Protein AF-A0A7J6SE71-F1 (afdb_monomer_lite)

Structure (mmCIF, N/CA/C/O backbone):
data_AF-A0A7J6SE71-F1
#
_entry.id   AF-A0A7J6SE71-F1
#
loop_
_atom_site.group_PDB
_atom_site.id
_atom_site.type_symbol
_atom_site.label_atom_id
_atom_site.label_alt_id
_atom_site.label_comp_id
_atom_site.label_asym_id
_atom_site.label_entity_id
_atom_site.label_seq_id
_atom_site.pdbx_PDB_ins_code
_atom_site.Cartn_x
_atom_site.Cartn_y
_atom_site.Cartn_z
_atom_site.occupancy
_atom_site.B_iso_or_equiv
_atom_site.auth_seq_id
_atom_site.auth_comp_id
_atom_site.auth_asym_id
_atom_site.auth_atom_id
_atom_site.pdbx_PDB_model_num
ATOM 1 N N . PHE A 1 1 ? -36.337 -26.385 -17.691 1.00 44.56 1 PHE A N 1
ATOM 2 C CA . PHE A 1 1 ? -35.069 -26.755 -18.348 1.00 44.56 1 PHE A CA 1
ATOM 3 C C . PHE A 1 1 ? -33.938 -26.171 -17.507 1.00 44.56 1 PHE A C 1
ATOM 5 O O . PHE A 1 1 ? -33.506 -25.051 -17.738 1.00 44.56 1 PHE A O 1
ATOM 12 N N . VAL A 1 2 ? -33.575 -26.863 -16.423 1.00 46.88 2 VAL A N 1
ATOM 13 C CA . VAL A 1 2 ? -32.451 -26.480 -15.558 1.00 46.88 2 VAL A CA 1
ATOM 14 C C . VAL A 1 2 ? -31.226 -27.142 -16.170 1.00 46.88 2 VAL A C 1
ATOM 16 O O . VAL A 1 2 ? -31.123 -28.365 -16.161 1.00 46.88 2 VAL A O 1
ATOM 19 N N . PHE A 1 3 ? -30.359 -26.342 -16.784 1.00 53.31 3 PHE A N 1
ATOM 20 C CA . PHE A 1 3 ? -29.069 -26.791 -17.292 1.00 53.31 3 PHE A CA 1
ATOM 21 C C . PHE A 1 3 ? -28.176 -27.045 -16.069 1.00 53.31 3 PHE A C 1
ATOM 23 O O . PHE A 1 3 ? -27.521 -26.132 -15.571 1.00 53.31 3 PHE A O 1
ATOM 30 N N . MET A 1 4 ? -28.245 -28.258 -15.506 1.00 47.66 4 MET A N 1
ATOM 31 C CA . MET A 1 4 ? -27.270 -28.723 -14.520 1.00 47.66 4 MET A CA 1
ATOM 32 C C . MET A 1 4 ? -25.914 -28.774 -15.222 1.00 47.66 4 MET A C 1
ATOM 34 O O . MET A 1 4 ? -25.619 -29.707 -15.963 1.00 47.66 4 MET A O 1
ATOM 38 N N . MET A 1 5 ? -25.114 -27.729 -15.019 1.00 47.91 5 MET A N 1
ATOM 39 C CA . MET A 1 5 ? -23.678 -27.760 -15.257 1.00 47.91 5 MET A CA 1
ATOM 40 C C . MET A 1 5 ? -23.104 -28.817 -14.314 1.00 47.91 5 MET A C 1
ATOM 42 O O . MET A 1 5 ? -22.897 -28.544 -13.135 1.00 47.91 5 MET A O 1
ATOM 46 N N . SER A 1 6 ? -22.921 -30.041 -14.812 1.00 48.09 6 SER A N 1
ATOM 47 C CA . SER A 1 6 ? -22.058 -31.024 -14.164 1.00 48.09 6 SER A CA 1
ATOM 48 C C . SER A 1 6 ? -20.679 -30.394 -14.020 1.00 48.09 6 SER A C 1
ATOM 50 O O . SER A 1 6 ? -19.955 -30.240 -15.003 1.00 48.09 6 SER A O 1
ATOM 52 N N . GLU A 1 7 ? -20.338 -29.990 -12.801 1.00 53.72 7 GLU A N 1
ATOM 53 C CA . GLU A 1 7 ? -18.979 -29.607 -12.449 1.00 53.72 7 GLU A CA 1
ATOM 54 C C . GLU A 1 7 ? -18.068 -30.822 -12.696 1.00 53.72 7 GLU A C 1
ATOM 56 O O . GLU A 1 7 ? -18.333 -31.905 -12.162 1.00 53.72 7 GLU A O 1
ATOM 61 N N . PRO A 1 8 ? -17.022 -30.704 -13.535 1.00 58.84 8 PRO A N 1
ATOM 62 C CA . PRO A 1 8 ? -16.113 -31.809 -13.781 1.00 58.84 8 PRO A CA 1
ATOM 63 C C . PRO A 1 8 ? -15.257 -32.029 -12.529 1.00 58.84 8 PRO A C 1
ATOM 65 O O . PRO A 1 8 ? -14.258 -31.342 -12.304 1.00 58.84 8 PRO A O 1
ATOM 68 N N . ALA A 1 9 ? -15.631 -33.033 -11.735 1.00 56.34 9 ALA A N 1
ATOM 69 C CA . ALA A 1 9 ? -14.900 -33.489 -10.550 1.00 56.34 9 ALA A CA 1
ATOM 70 C C . ALA A 1 9 ? -13.442 -33.931 -10.839 1.00 56.34 9 ALA A C 1
ATOM 72 O O . ALA A 1 9 ? -12.677 -34.153 -9.911 1.00 56.34 9 ALA A O 1
ATOM 73 N N . ASN A 1 10 ? -13.022 -33.989 -12.109 1.00 59.66 10 ASN A N 1
ATOM 74 C CA . ASN A 1 10 ? -11.664 -34.359 -12.533 1.00 59.66 10 ASN A CA 1
ATOM 75 C C . ASN A 1 10 ? -10.656 -33.193 -12.608 1.00 59.66 10 ASN A C 1
ATOM 77 O O . ASN A 1 10 ? -9.511 -33.400 -13.010 1.00 59.66 10 ASN A O 1
ATOM 81 N N . SER A 1 11 ? -11.038 -31.956 -12.264 1.00 65.56 11 SER A N 1
ATOM 82 C CA . SER A 1 11 ? -10.131 -30.802 -12.423 1.00 65.56 11 SER A CA 1
ATOM 83 C C . SER A 1 11 ? -9.048 -30.676 -11.339 1.00 65.56 11 SER A C 1
ATOM 85 O O . SER A 1 11 ? -8.001 -30.071 -11.593 1.00 65.56 11 SER A O 1
ATOM 87 N N . GLU A 1 12 ? -9.245 -31.262 -10.153 1.00 81.00 12 GLU A N 1
ATOM 88 C CA . GLU A 1 12 ? -8.283 -31.140 -9.048 1.00 81.00 12 GLU A CA 1
ATOM 89 C C . GLU A 1 12 ? -7.085 -32.088 -9.202 1.00 81.00 12 GLU A C 1
ATOM 91 O O . GLU A 1 12 ? -5.941 -31.646 -9.070 1.00 81.00 12 GLU A O 1
ATOM 96 N N . GLU A 1 13 ? -7.309 -33.342 -9.610 1.00 83.62 13 GLU A N 1
ATOM 97 C CA . GLU A 1 13 ? -6.236 -34.335 -9.798 1.00 83.62 13 GLU A CA 1
ATOM 98 C C . GLU A 1 13 ? -5.221 -33.901 -10.871 1.00 83.62 13 GLU A C 1
ATOM 100 O O . GLU A 1 13 ? -4.002 -34.024 -10.704 1.00 83.62 13 GLU A O 1
ATOM 105 N N . GLY A 1 14 ? -5.705 -33.302 -11.966 1.00 87.25 14 GLY A N 1
ATOM 106 C CA . GLY A 1 14 ? -4.840 -32.764 -13.018 1.00 87.25 14 GLY A CA 1
ATOM 107 C C . GLY A 1 14 ? -3.950 -31.623 -12.520 1.00 87.25 14 GLY A C 1
ATOM 108 O O . GLY A 1 14 ? -2.803 -31.481 -12.952 1.00 87.25 14 GLY A O 1
ATOM 109 N N . ARG A 1 15 ? -4.436 -30.818 -11.571 1.00 93.56 15 ARG A N 1
ATOM 110 C CA . ARG A 1 15 ? -3.702 -29.664 -11.048 1.00 93.56 15 ARG A CA 1
ATOM 111 C C . ARG A 1 15 ? -2.536 -30.078 -10.155 1.00 93.56 15 ARG A C 1
ATOM 113 O O . ARG A 1 15 ? -1.470 -29.456 -10.228 1.00 93.56 15 ARG A O 1
ATOM 120 N N . GLU A 1 16 ? -2.698 -31.117 -9.343 1.00 94.62 16 GLU A N 1
ATOM 121 C CA . GLU A 1 16 ? -1.638 -31.614 -8.457 1.00 94.62 16 GLU A CA 1
ATOM 122 C C . GLU A 1 16 ? -0.426 -32.118 -9.250 1.00 94.62 16 GLU A C 1
ATOM 124 O O . GLU A 1 16 ? 0.713 -31.737 -8.951 1.00 94.62 16 GLU A O 1
ATOM 129 N N . LYS A 1 17 ? -0.676 -32.850 -10.347 1.00 95.69 17 LYS A N 1
ATOM 130 C CA . LYS A 1 17 ? 0.356 -33.350 -11.274 1.00 95.69 17 LYS A CA 1
ATOM 131 C C . LYS A 1 17 ? 1.288 -32.240 -11.767 1.00 95.69 17 LYS A C 1
ATOM 133 O O . LYS A 1 17 ? 2.505 -32.411 -11.808 1.00 95.69 17 LYS A O 1
ATOM 138 N N . TYR A 1 18 ? 0.729 -31.083 -12.116 1.00 97.12 18 TYR A N 1
ATOM 139 C CA . TYR A 1 18 ? 1.498 -29.944 -12.622 1.00 97.12 18 TYR A CA 1
ATOM 140 C C . TYR A 1 18 ? 2.064 -29.046 -11.512 1.00 97.12 18 TYR A C 1
ATOM 142 O O . TYR A 1 18 ? 3.061 -28.350 -11.718 1.00 97.12 18 TYR A O 1
ATOM 150 N N . THR A 1 19 ? 1.483 -29.073 -10.313 1.00 97.56 19 THR A N 1
ATOM 151 C CA . THR A 1 19 ? 1.953 -28.264 -9.178 1.00 97.56 19 THR A CA 1
ATOM 152 C C . THR A 1 19 ? 3.313 -28.741 -8.661 1.00 97.56 19 THR A C 1
ATOM 154 O O . THR A 1 19 ? 4.149 -27.907 -8.289 1.00 97.56 19 THR A O 1
ATOM 157 N N . ALA A 1 20 ? 3.587 -30.048 -8.730 1.00 97.25 20 ALA A N 1
ATOM 158 C CA . ALA A 1 20 ? 4.870 -30.644 -8.350 1.00 97.25 20 ALA A CA 1
ATOM 159 C C . ALA A 1 20 ? 6.042 -30.268 -9.286 1.00 97.25 20 ALA A C 1
ATOM 161 O O . ALA A 1 20 ? 7.199 -30.284 -8.861 1.00 97.25 20 ALA A O 1
ATOM 162 N N . LEU A 1 21 ? 5.765 -29.880 -10.537 1.00 97.44 21 LEU A N 1
ATOM 163 C CA . LEU A 1 21 ? 6.793 -29.588 -11.542 1.00 97.44 21 LEU A CA 1
ATOM 164 C C . LEU A 1 21 ? 7.444 -28.208 -11.358 1.00 97.44 21 LEU A C 1
ATOM 166 O O . LEU A 1 21 ? 6.855 -27.242 -10.848 1.00 97.44 21 LEU A O 1
ATOM 170 N N . LYS A 1 22 ? 8.693 -28.087 -11.816 1.00 98.25 22 LYS A N 1
ATOM 171 C CA . LYS A 1 22 ? 9.417 -26.806 -11.842 1.00 98.25 22 LYS A CA 1
ATOM 172 C C . LYS A 1 22 ? 8.936 -25.942 -13.007 1.00 98.25 22 LYS A C 1
ATOM 174 O O . LYS A 1 22 ? 8.495 -26.430 -14.041 1.00 98.25 22 LYS A O 1
ATOM 179 N N . LEU A 1 23 ? 9.099 -24.621 -12.885 1.00 97.75 23 LEU A N 1
ATOM 180 C CA . LEU A 1 23 ? 8.642 -23.666 -13.907 1.00 97.75 23 LEU A CA 1
ATOM 181 C C . LEU A 1 23 ? 9.208 -23.967 -15.309 1.00 97.75 23 LEU A C 1
ATOM 183 O O . LEU A 1 23 ? 8.486 -23.841 -16.291 1.00 97.75 23 LEU A O 1
ATOM 187 N N . LYS A 1 24 ? 10.475 -24.396 -15.405 1.00 97.94 24 LYS A N 1
ATOM 188 C CA . LYS A 1 24 ? 11.109 -24.766 -16.685 1.00 97.94 24 LYS A CA 1
ATOM 189 C C . LYS A 1 24 ? 10.447 -25.988 -17.338 1.00 97.94 24 LYS A C 1
ATOM 191 O O . LYS A 1 24 ? 10.290 -26.004 -18.552 1.00 97.94 24 LYS A O 1
ATOM 196 N N . GLU A 1 25 ? 10.038 -26.976 -16.543 1.00 98.38 25 GLU A N 1
ATOM 197 C CA . GLU A 1 25 ? 9.349 -28.183 -17.022 1.00 98.38 25 GLU A CA 1
ATOM 198 C C . GLU A 1 25 ? 7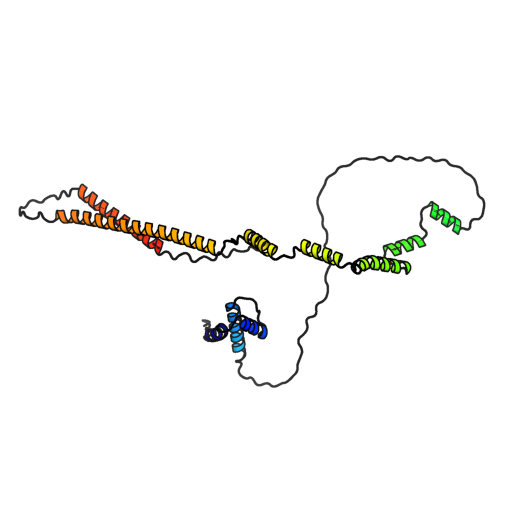.949 -27.830 -17.531 1.00 98.38 25 GLU A C 1
ATOM 200 O O . GLU A 1 25 ? 7.590 -28.203 -18.642 1.00 98.38 25 GLU A O 1
ATOM 205 N N . LEU A 1 26 ? 7.208 -27.001 -16.786 1.00 98.31 26 LEU A N 1
ATOM 206 C CA . LEU A 1 26 ? 5.897 -26.494 -17.210 1.00 98.31 26 LEU A CA 1
ATOM 207 C C . LEU A 1 26 ? 5.978 -25.703 -18.522 1.00 98.31 26 LEU A C 1
ATOM 209 O O . LEU A 1 26 ? 5.149 -25.875 -19.409 1.00 98.31 26 LEU A O 1
ATOM 213 N N . GLN A 1 27 ? 6.997 -24.855 -18.675 1.00 98.31 27 GLN A N 1
ATOM 214 C CA . GLN A 1 27 ? 7.222 -24.114 -19.917 1.00 98.31 27 GLN A CA 1
ATOM 215 C C . GLN A 1 27 ? 7.529 -25.032 -21.104 1.00 98.31 27 GLN A C 1
ATOM 217 O O . GLN A 1 27 ? 7.082 -24.743 -22.214 1.00 98.31 27 GLN A O 1
ATOM 222 N N . ASN A 1 28 ? 8.279 -26.114 -20.888 1.00 98.44 28 ASN A N 1
ATOM 223 C CA . ASN A 1 28 ? 8.576 -27.096 -21.929 1.00 98.44 28 ASN A CA 1
ATOM 224 C C . ASN A 1 28 ? 7.318 -27.871 -22.338 1.00 98.44 28 ASN A C 1
ATOM 226 O O . ASN A 1 28 ? 7.053 -27.967 -23.531 1.00 98.44 28 ASN A O 1
ATOM 230 N N . LEU A 1 29 ? 6.502 -28.306 -21.373 1.00 97.81 29 LEU A N 1
ATOM 231 C CA . LEU A 1 29 ? 5.220 -28.965 -21.642 1.00 97.81 29 LEU A CA 1
ATOM 232 C C . LEU A 1 29 ? 4.253 -28.054 -22.406 1.00 97.81 29 LEU A C 1
ATOM 234 O O . LEU A 1 29 ? 3.589 -28.502 -23.337 1.00 97.81 29 LEU A O 1
ATOM 238 N N . CYS A 1 30 ? 4.208 -26.758 -22.077 1.00 98.00 30 CYS A N 1
ATOM 239 C CA . CYS A 1 30 ? 3.433 -25.800 -22.864 1.00 98.00 30 CYS A CA 1
ATOM 240 C C . CYS A 1 30 ? 3.949 -25.692 -24.306 1.00 98.00 30 CYS A C 1
ATOM 242 O O . CYS A 1 30 ? 3.140 -25.671 -25.224 1.00 98.00 30 CYS A O 1
ATOM 244 N N . LYS A 1 31 ? 5.271 -25.655 -24.534 1.00 98.19 31 LYS A N 1
ATOM 245 C CA . LYS A 1 31 ? 5.839 -25.623 -25.898 1.00 98.19 31 LYS A CA 1
ATOM 246 C C . LYS A 1 31 ? 5.511 -26.886 -26.688 1.00 98.19 31 LYS A C 1
ATOM 248 O O . LYS A 1 31 ? 5.176 -26.780 -27.861 1.00 98.19 31 LYS A O 1
ATOM 253 N N . GLU A 1 32 ? 5.613 -28.045 -26.047 1.00 97.94 32 GLU A N 1
ATOM 254 C CA . GLU A 1 32 ? 5.330 -29.351 -26.647 1.00 97.94 32 GLU A CA 1
ATOM 255 C C . GLU A 1 32 ? 3.858 -29.472 -27.062 1.00 97.94 32 GLU A C 1
ATOM 257 O O . GLU A 1 32 ? 3.564 -29.910 -28.169 1.00 97.94 32 GLU A O 1
ATOM 262 N N . LYS A 1 33 ? 2.942 -28.968 -26.226 1.00 97.38 33 LYS A N 1
ATOM 263 C CA . LYS A 1 33 ? 1.498 -28.900 -26.503 1.00 97.38 33 LYS A CA 1
ATOM 264 C C . LYS A 1 33 ? 1.076 -27.702 -27.374 1.00 97.38 33 LYS A C 1
ATOM 266 O O . LYS A 1 33 ? -0.112 -27.478 -27.569 1.00 97.38 33 LYS A O 1
ATOM 271 N N . GLY A 1 34 ? 2.016 -26.886 -27.865 1.00 97.44 34 GLY A N 1
ATOM 272 C CA . GLY A 1 34 ? 1.712 -25.700 -28.682 1.00 97.44 34 GLY A CA 1
ATOM 273 C C . GLY A 1 34 ? 1.004 -24.553 -27.938 1.00 97.44 34 GLY A C 1
ATOM 274 O O . GLY A 1 34 ? 0.458 -23.646 -28.565 1.00 97.44 34 GLY A O 1
ATOM 275 N N . LEU A 1 35 ? 1.018 -24.562 -26.604 1.00 97.44 35 LEU A N 1
ATOM 276 C CA . LEU A 1 35 ? 0.426 -23.546 -25.733 1.00 97.44 35 LEU A CA 1
ATOM 277 C C . LEU A 1 35 ? 1.385 -22.363 -25.512 1.00 97.44 35 LEU A C 1
ATOM 279 O O . LEU A 1 35 ? 2.613 -22.474 -25.562 1.00 97.44 35 LEU A O 1
ATOM 283 N N . GLN A 1 36 ? 0.828 -21.196 -25.185 1.00 97.00 36 GLN A N 1
ATOM 284 C CA . GLN A 1 36 ? 1.627 -20.006 -24.885 1.00 97.00 36 GLN A CA 1
ATOM 285 C C . GLN A 1 36 ? 2.440 -20.165 -23.584 1.00 97.00 36 GLN A C 1
ATOM 287 O O . GLN A 1 36 ? 1.905 -20.481 -22.520 1.00 97.00 36 GLN A O 1
ATOM 292 N N . VAL A 1 37 ? 3.736 -19.840 -23.651 1.00 97.94 37 VAL A N 1
ATOM 293 C CA . VAL A 1 37 ? 4.731 -20.024 -22.567 1.00 97.94 37 VAL A CA 1
ATOM 294 C C . VAL A 1 37 ? 4.819 -18.815 -21.613 1.00 97.94 37 VAL A C 1
ATOM 296 O O . VAL A 1 37 ? 5.672 -18.748 -20.729 1.00 97.94 37 VAL A O 1
ATOM 299 N N . ILE A 1 38 ? 3.951 -17.818 -21.783 1.00 96.69 38 ILE A N 1
ATOM 300 C CA . ILE A 1 38 ? 4.013 -16.550 -21.043 1.00 96.69 38 ILE A CA 1
ATOM 301 C C . ILE A 1 38 ? 3.139 -16.639 -19.787 1.00 96.69 38 ILE A C 1
ATOM 303 O O . ILE A 1 38 ? 1.952 -16.961 -19.879 1.00 96.69 38 ILE A O 1
ATOM 307 N N . GLY A 1 39 ? 3.694 -16.315 -18.617 1.00 95.75 39 GLY A N 1
ATOM 308 C CA . GLY A 1 39 ? 2.926 -16.189 -17.374 1.00 95.75 39 GLY A CA 1
ATOM 309 C C . GLY A 1 39 ? 3.667 -16.629 -16.110 1.00 95.75 39 GLY A C 1
ATOM 310 O O . GLY A 1 39 ? 4.818 -17.062 -16.157 1.00 95.75 39 GLY A O 1
ATOM 311 N N . ARG A 1 40 ? 2.980 -16.494 -14.967 1.00 97.25 40 ARG A N 1
ATOM 312 C CA . ARG A 1 40 ? 3.388 -17.078 -13.675 1.00 97.25 40 ARG A CA 1
ATOM 313 C C . ARG A 1 40 ? 3.120 -18.590 -13.670 1.00 97.25 40 ARG A C 1
ATOM 315 O O . ARG A 1 40 ? 2.355 -19.071 -14.502 1.00 97.25 40 ARG A O 1
ATOM 322 N N . LYS A 1 41 ? 3.716 -19.317 -12.715 1.00 97.88 41 LYS A N 1
ATOM 323 C CA . LYS A 1 41 ? 3.597 -20.784 -12.586 1.00 97.88 41 LYS A CA 1
ATOM 324 C C . LYS A 1 41 ? 2.137 -21.257 -12.640 1.00 97.88 41 LYS A C 1
ATOM 326 O O . LYS A 1 41 ? 1.823 -22.126 -13.444 1.00 97.88 41 LYS A O 1
ATOM 331 N N . ASP A 1 42 ? 1.255 -20.617 -11.877 1.00 97.50 42 ASP A N 1
ATOM 332 C CA . ASP A 1 42 ? -0.160 -21.002 -11.779 1.00 97.50 42 ASP A CA 1
ATOM 333 C C . ASP A 1 42 ? -0.904 -20.882 -13.115 1.00 97.50 42 ASP A C 1
ATOM 335 O O . ASP A 1 42 ? -1.715 -21.734 -13.449 1.00 97.50 42 ASP A O 1
ATOM 339 N N . VAL A 1 43 ? -0.568 -19.871 -13.924 1.00 97.75 43 VAL A N 1
ATOM 340 C CA . VAL A 1 43 ? -1.194 -19.650 -15.238 1.00 97.75 43 VAL A CA 1
ATOM 341 C C . VAL A 1 43 ? -0.798 -20.748 -16.229 1.00 97.75 43 VAL A C 1
ATOM 343 O O . VAL A 1 43 ? -1.608 -21.160 -17.054 1.00 97.75 43 VAL A O 1
ATOM 346 N N . LEU A 1 44 ? 0.446 -21.234 -16.156 1.00 97.88 44 LEU A N 1
ATOM 347 C CA . LEU A 1 44 ? 0.894 -22.360 -16.981 1.00 97.88 44 LEU A CA 1
ATOM 348 C C . LEU A 1 44 ? 0.204 -23.659 -16.556 1.00 97.88 44 LEU A C 1
ATOM 350 O O . LEU A 1 44 ? -0.204 -24.429 -17.417 1.00 97.88 44 LEU A O 1
ATOM 354 N N . ILE A 1 45 ? 0.032 -23.867 -15.246 1.00 97.88 45 ILE A N 1
ATOM 355 C CA . ILE A 1 45 ? -0.694 -25.019 -14.699 1.00 97.88 45 ILE A CA 1
ATOM 356 C C . ILE A 1 45 ? -2.149 -25.013 -15.184 1.00 97.88 45 ILE A C 1
ATOM 358 O O . ILE A 1 45 ? -2.588 -26.012 -15.741 1.00 97.88 45 ILE A O 1
ATOM 362 N N . SER A 1 46 ? -2.870 -23.892 -15.055 1.00 96.12 46 SER A N 1
ATOM 363 C CA . SER A 1 46 ? -4.265 -23.787 -15.512 1.00 96.12 46 SER A CA 1
ATOM 364 C C . SER A 1 46 ? -4.422 -24.131 -16.993 1.00 96.12 46 SER A C 1
ATOM 366 O O . SER A 1 46 ? -5.256 -24.962 -17.329 1.00 96.12 46 SER A O 1
ATOM 368 N N . ARG A 1 47 ? -3.567 -23.587 -17.872 1.00 96.75 47 ARG A N 1
ATOM 369 C CA . ARG A 1 47 ? -3.626 -23.897 -19.314 1.00 96.75 47 ARG A CA 1
ATOM 370 C C . ARG A 1 47 ? -3.375 -25.371 -19.622 1.00 96.75 47 ARG A C 1
ATOM 372 O O . ARG A 1 47 ? -3.973 -25.907 -20.546 1.00 96.75 47 ARG A O 1
ATOM 379 N N . LEU A 1 48 ? -2.464 -26.014 -18.889 1.00 96.88 48 LEU A N 1
ATOM 380 C CA . LEU A 1 48 ? -2.167 -27.435 -19.081 1.00 96.88 48 LEU A CA 1
ATOM 381 C C . LEU A 1 48 ? -3.334 -28.320 -18.634 1.00 96.88 48 LEU A C 1
ATOM 383 O O . LEU A 1 48 ? -3.637 -29.290 -19.323 1.00 96.88 48 LEU A O 1
ATOM 387 N N . VAL A 1 49 ? -3.998 -27.962 -17.531 1.00 96.19 49 VAL A N 1
ATOM 388 C CA . VAL A 1 49 ? -5.205 -28.649 -17.049 1.00 96.19 49 VAL A CA 1
ATOM 389 C C . VAL A 1 49 ? -6.368 -28.461 -18.025 1.00 96.19 49 VAL A C 1
ATOM 391 O O . VAL A 1 49 ? -7.024 -29.435 -18.372 1.00 96.19 49 VAL A O 1
ATOM 394 N N . GLU A 1 50 ? -6.592 -27.242 -18.523 1.00 94.56 50 GLU A N 1
ATOM 395 C CA . GLU A 1 50 ? -7.630 -26.952 -19.525 1.00 94.56 50 GLU A CA 1
ATOM 396 C C . GLU A 1 50 ? -7.401 -27.727 -20.831 1.00 94.56 50 GLU A C 1
ATOM 398 O O . GLU A 1 50 ? -8.346 -28.273 -21.394 1.00 94.56 50 GLU A O 1
ATOM 403 N N . TYR A 1 51 ? -6.149 -27.821 -21.290 1.00 95.69 51 TYR A N 1
ATOM 404 C CA . TYR A 1 51 ? -5.791 -28.588 -22.485 1.00 95.69 51 TYR A CA 1
ATOM 405 C C . TYR A 1 51 ? -6.040 -30.093 -22.311 1.00 95.69 51 TYR A C 1
ATOM 407 O O . TYR A 1 51 ? -6.575 -30.735 -23.210 1.00 95.69 51 TYR A O 1
ATOM 415 N N . ASP A 1 52 ? -5.683 -30.660 -21.154 1.00 94.31 52 ASP A N 1
ATOM 416 C CA . ASP A 1 52 ? -5.945 -32.076 -20.871 1.00 94.31 52 ASP A CA 1
ATOM 417 C C . ASP A 1 52 ? -7.440 -32.362 -20.729 1.00 94.31 52 ASP A C 1
ATOM 419 O O . ASP A 1 52 ? -7.910 -33.378 -21.229 1.00 94.31 52 ASP A O 1
ATOM 423 N N . ALA A 1 53 ? -8.198 -31.458 -20.102 1.00 90.38 53 ALA A N 1
ATOM 424 C CA . ALA A 1 53 ? -9.647 -31.582 -19.989 1.00 90.38 53 ALA A CA 1
ATOM 425 C C . ALA A 1 53 ? -10.338 -31.511 -21.362 1.00 90.38 53 ALA A C 1
ATOM 427 O O . ALA A 1 53 ? -11.260 -32.283 -21.619 1.00 90.38 53 ALA A O 1
ATOM 428 N N . ALA A 1 54 ? -9.876 -30.626 -22.254 1.00 89.19 54 ALA A N 1
ATOM 429 C CA . ALA A 1 54 ? -10.396 -30.518 -23.616 1.00 89.19 54 ALA A CA 1
ATOM 430 C C . ALA A 1 54 ? -10.099 -31.776 -24.450 1.00 89.19 54 ALA A C 1
ATOM 432 O O . ALA A 1 54 ? -10.993 -32.291 -25.114 1.00 89.19 54 ALA A O 1
ATOM 433 N N . ASN A 1 55 ? -8.882 -32.319 -24.362 1.00 89.31 55 ASN A N 1
ATOM 434 C CA . ASN A 1 55 ? -8.513 -33.526 -25.107 1.00 89.31 55 ASN A CA 1
ATOM 435 C C . ASN A 1 55 ? -9.161 -34.797 -24.546 1.00 89.31 55 ASN A C 1
ATOM 437 O O . ASN A 1 55 ? -9.556 -35.666 -25.316 1.00 89.31 55 ASN A O 1
ATOM 441 N N . ALA A 1 56 ? -9.315 -34.902 -23.223 1.00 85.88 56 ALA A N 1
ATOM 442 C CA . ALA A 1 56 ? -10.019 -36.025 -22.605 1.00 85.88 56 ALA A CA 1
ATOM 443 C C . ALA A 1 56 ? -11.505 -36.067 -23.005 1.00 85.88 56 ALA A C 1
ATOM 445 O O . ALA A 1 56 ? -12.100 -37.141 -23.044 1.00 85.88 56 ALA A O 1
ATOM 446 N N . ALA A 1 57 ? -12.103 -34.912 -23.321 1.00 76.00 57 ALA A N 1
ATOM 447 C CA . ALA A 1 57 ? -13.474 -34.833 -23.814 1.00 76.00 57 ALA A CA 1
ATOM 448 C C . ALA A 1 57 ? -13.614 -35.239 -25.295 1.00 76.00 57 ALA A C 1
ATOM 450 O O . ALA A 1 57 ? -14.677 -35.723 -25.679 1.00 76.00 57 ALA A O 1
ATOM 451 N N . GLU A 1 58 ? -12.573 -35.081 -26.121 1.00 70.25 58 GLU A N 1
ATOM 452 C CA . GLU A 1 58 ? -12.610 -35.484 -27.538 1.00 70.25 58 GLU A CA 1
ATOM 453 C C . GLU A 1 58 ? -12.322 -36.980 -27.765 1.00 70.25 58 GLU A C 1
ATOM 455 O O . GLU A 1 58 ? -12.721 -37.525 -28.794 1.00 70.25 58 GLU A O 1
ATOM 460 N N . GLU A 1 59 ? -11.701 -37.682 -26.811 1.00 63.09 59 GLU A N 1
ATOM 461 C CA . GLU A 1 59 ? -11.340 -39.103 -26.972 1.00 63.09 59 GLU A CA 1
ATOM 462 C C . GLU A 1 59 ? -12.469 -40.101 -26.628 1.00 63.09 59 GLU A C 1
ATOM 464 O O . GLU A 1 59 ? -12.295 -41.310 -26.766 1.00 63.09 59 GLU A O 1
ATOM 469 N N . VAL A 1 60 ? -13.658 -39.628 -26.229 1.00 57.53 60 VAL A N 1
ATOM 470 C CA . VAL A 1 60 ? -14.828 -40.480 -25.932 1.00 57.53 60 VAL A CA 1
ATOM 471 C C . VAL A 1 60 ? -15.913 -40.282 -26.992 1.00 57.53 60 VAL A C 1
ATOM 473 O O . VAL A 1 60 ? -17.002 -39.778 -26.721 1.00 57.53 60 VAL A O 1
ATOM 476 N N . THR A 1 61 ? -15.626 -40.697 -28.225 1.00 55.62 61 THR A N 1
ATOM 477 C CA . THR A 1 61 ? -16.678 -40.982 -29.211 1.00 55.62 61 THR A CA 1
ATOM 478 C C . THR A 1 61 ? -16.763 -42.498 -29.416 1.00 55.62 61 THR A C 1
ATOM 480 O O . THR A 1 61 ? -15.765 -43.120 -29.777 1.00 55.62 61 THR A O 1
ATOM 483 N N . PRO A 1 62 ? -17.914 -43.139 -29.136 1.00 55.88 62 PRO A N 1
ATOM 484 C CA . PRO A 1 62 ? -18.095 -44.553 -29.422 1.00 55.88 62 PRO A CA 1
ATOM 485 C C . PRO A 1 62 ? -18.285 -44.757 -30.930 1.00 55.88 62 PRO A C 1
ATOM 487 O O . PRO A 1 62 ? -19.252 -44.274 -31.514 1.00 55.88 62 PRO A O 1
ATOM 490 N N . ASP A 1 63 ? -17.325 -45.458 -31.527 1.00 49.00 63 ASP A N 1
ATOM 491 C CA . ASP A 1 63 ? -17.491 -46.476 -32.570 1.00 49.00 63 ASP A CA 1
ATOM 492 C C . ASP A 1 63 ? -18.681 -46.300 -33.544 1.00 49.00 63 ASP A C 1
ATOM 494 O O . ASP A 1 63 ? -19.789 -46.790 -33.318 1.00 49.00 63 ASP A O 1
ATOM 498 N N . VAL A 1 64 ? -18.423 -45.650 -34.685 1.00 50.97 64 VAL A N 1
ATOM 499 C CA . VAL A 1 64 ? -19.111 -45.965 -35.946 1.00 50.97 64 VAL A CA 1
ATOM 500 C C . VAL A 1 64 ? -18.048 -46.228 -37.009 1.00 50.97 64 VAL A C 1
ATOM 502 O O . VAL A 1 64 ? -17.501 -45.321 -37.632 1.00 50.97 64 VAL A O 1
ATOM 505 N N . ASP A 1 65 ? -17.754 -47.518 -37.130 1.00 55.41 65 ASP A N 1
ATOM 506 C CA . ASP A 1 65 ? -17.199 -48.276 -38.251 1.00 55.41 65 ASP A CA 1
ATOM 507 C C . ASP A 1 65 ? -17.129 -47.537 -39.605 1.00 55.41 65 ASP A C 1
ATOM 509 O O . ASP A 1 65 ? -18.142 -47.099 -40.161 1.00 55.41 65 ASP A O 1
ATOM 513 N N . GLY A 1 66 ? -15.930 -47.455 -40.193 1.00 48.59 66 GLY A N 1
ATOM 514 C CA . GLY A 1 66 ? -15.777 -46.891 -41.535 1.00 48.59 66 GLY A CA 1
ATOM 515 C C . GLY A 1 66 ? -14.350 -46.605 -41.986 1.00 48.59 66 GLY A C 1
ATOM 516 O O . GLY A 1 66 ? -13.955 -45.450 -42.103 1.00 48.59 66 GLY A O 1
ATOM 517 N N . LYS A 1 67 ? -13.595 -47.666 -42.302 1.00 50.97 67 LYS A N 1
ATOM 518 C CA . LYS A 1 67 ? -12.427 -47.673 -43.213 1.00 50.97 67 LYS A CA 1
ATOM 519 C C . LYS A 1 67 ? -12.408 -46.493 -44.203 1.00 50.97 67 LYS A C 1
ATOM 521 O O . LYS A 1 67 ? -13.347 -46.370 -44.986 1.00 50.97 67 LYS A O 1
ATOM 526 N N . LYS A 1 68 ? -11.269 -45.796 -44.322 1.00 41.81 68 LYS A N 1
ATOM 527 C CA . LYS A 1 68 ? -10.388 -45.864 -45.511 1.00 41.81 68 LYS A CA 1
ATOM 528 C C . LYS A 1 68 ? -9.218 -44.881 -45.405 1.00 41.81 68 LYS A C 1
ATOM 530 O O . LYS A 1 68 ? -9.382 -43.691 -45.169 1.00 41.81 68 LYS A O 1
ATOM 535 N N . ASP A 1 69 ? -8.050 -45.456 -45.630 1.00 46.09 69 ASP A N 1
ATOM 536 C CA . ASP A 1 69 ? -6.728 -44.881 -45.855 1.00 46.09 69 ASP A CA 1
ATOM 537 C C . ASP A 1 69 ? -6.721 -43.546 -46.621 1.00 46.09 69 ASP A C 1
ATOM 539 O O . ASP A 1 69 ? -7.448 -43.396 -47.602 1.00 46.09 69 ASP A O 1
ATOM 543 N N . THR A 1 70 ? -5.815 -42.624 -46.273 1.00 40.19 70 THR A N 1
ATOM 544 C CA . THR A 1 70 ? -4.645 -42.250 -47.106 1.00 40.19 70 THR A CA 1
ATOM 545 C C . THR A 1 70 ? -4.040 -40.881 -46.749 1.00 40.19 70 THR A C 1
ATOM 547 O O . THR A 1 70 ? -4.709 -39.859 -46.663 1.00 40.19 70 THR A O 1
ATOM 550 N N . SER A 1 71 ? -2.705 -40.891 -46.678 1.00 42.03 71 SER A N 1
ATOM 551 C CA . SER A 1 71 ? -1.770 -39.841 -47.116 1.00 42.03 71 SER A CA 1
ATOM 552 C C . SER A 1 71 ? -1.702 -38.490 -46.385 1.00 42.03 71 SER A C 1
ATOM 554 O O . SER A 1 71 ? -2.467 -37.564 -46.620 1.00 42.03 71 SER A O 1
ATOM 556 N N . SER A 1 72 ? -0.620 -38.353 -45.615 1.00 48.78 72 SER A N 1
ATOM 557 C CA . SER A 1 72 ? 0.447 -37.357 -45.819 1.00 48.78 72 SER A CA 1
ATOM 558 C C . SER A 1 72 ? 0.105 -36.059 -46.575 1.00 48.78 72 SER A C 1
ATOM 560 O O . SER A 1 72 ? 0.066 -36.042 -47.807 1.00 48.78 72 SER A O 1
ATOM 562 N N . SER A 1 73 ? 0.111 -34.925 -45.868 1.00 41.03 73 SER A N 1
ATOM 563 C CA . SER A 1 73 ? 0.591 -33.672 -46.462 1.00 41.03 73 SER A CA 1
ATOM 564 C C . SER A 1 73 ? 1.220 -32.739 -45.426 1.00 41.03 73 SER A C 1
ATOM 566 O O . SER A 1 73 ? 0.604 -32.388 -44.423 1.00 41.03 73 SER A O 1
ATOM 568 N N . SER A 1 74 ? 2.460 -32.360 -45.729 1.00 51.09 74 SER A N 1
ATOM 569 C CA . SER A 1 74 ? 3.374 -31.435 -45.060 1.00 51.09 74 SER A CA 1
ATOM 570 C C . SER A 1 74 ? 2.788 -30.112 -44.538 1.00 51.09 74 SER A C 1
ATOM 572 O O . SER A 1 74 ? 1.824 -29.582 -45.096 1.00 51.09 74 SER A O 1
ATOM 574 N N . PRO A 1 75 ? 3.469 -29.482 -43.559 1.00 47.88 75 PRO A N 1
ATOM 575 C CA . PRO A 1 75 ? 3.102 -28.170 -43.043 1.00 47.88 75 PRO A CA 1
ATOM 576 C C . PRO A 1 75 ? 3.371 -27.065 -44.075 1.00 47.88 75 PRO A C 1
ATOM 578 O O . PRO A 1 75 ? 4.481 -26.901 -44.590 1.00 47.88 75 PRO A O 1
ATOM 581 N N . ARG A 1 76 ? 2.336 -26.266 -44.359 1.00 38.22 76 ARG A N 1
ATOM 582 C CA . ARG A 1 76 ? 2.432 -25.064 -45.193 1.00 38.22 76 ARG A CA 1
ATOM 583 C C . ARG A 1 76 ? 3.247 -23.984 -44.480 1.00 38.22 76 ARG A C 1
ATOM 585 O O . ARG A 1 76 ? 2.826 -23.394 -43.491 1.00 38.22 76 ARG A O 1
ATOM 592 N N . LYS A 1 77 ? 4.411 -23.704 -45.059 1.00 46.69 77 LYS A N 1
ATOM 593 C CA . LYS A 1 77 ? 5.266 -22.538 -44.832 1.00 46.69 77 LYS A CA 1
ATOM 594 C C . LYS A 1 77 ? 4.539 -21.293 -45.360 1.00 46.69 77 LYS A C 1
ATOM 596 O O . LYS A 1 77 ? 4.363 -21.159 -46.568 1.00 46.69 77 LYS A O 1
ATOM 601 N N . ILE A 1 78 ? 4.094 -20.401 -44.477 1.00 44.66 78 ILE A N 1
ATOM 602 C CA . ILE A 1 78 ? 3.497 -19.118 -44.874 1.00 44.66 78 ILE A CA 1
ATOM 603 C C . ILE A 1 78 ? 4.646 -18.152 -45.166 1.00 44.66 78 ILE A C 1
ATOM 605 O O . ILE A 1 78 ? 5.305 -17.638 -44.263 1.00 44.66 78 ILE A O 1
ATOM 609 N N . SER A 1 79 ? 4.926 -17.977 -46.454 1.00 40.88 79 SER A N 1
ATOM 610 C CA . SER A 1 79 ? 5.851 -16.989 -46.988 1.00 40.88 79 SER A CA 1
ATOM 611 C C . SER A 1 79 ? 5.202 -15.610 -47.041 1.00 40.88 79 SER A C 1
ATOM 613 O O . SER A 1 79 ? 4.100 -15.427 -47.550 1.00 40.88 79 SER A O 1
ATOM 615 N N . THR A 1 80 ? 5.964 -14.641 -46.565 1.00 35.88 80 THR A N 1
ATOM 616 C CA . THR A 1 80 ? 5.867 -13.204 -46.799 1.00 35.88 80 THR A CA 1
ATOM 617 C C . THR A 1 80 ? 5.755 -12.817 -48.278 1.00 35.88 80 THR A C 1
ATOM 619 O O . THR A 1 80 ? 6.558 -13.285 -49.085 1.00 35.88 80 THR A O 1
ATOM 622 N N . GLY A 1 81 ? 4.901 -11.831 -48.583 1.00 35.66 81 GLY A N 1
ATOM 623 C CA . GLY A 1 81 ? 5.190 -10.821 -49.610 1.00 35.66 81 GLY A CA 1
ATOM 624 C C . GLY A 1 81 ? 4.004 -10.361 -50.464 1.00 35.66 81 GLY A C 1
ATOM 625 O O . GLY A 1 81 ? 3.320 -11.197 -51.036 1.00 35.66 81 GLY A O 1
ATOM 626 N N . VAL A 1 82 ? 3.882 -9.026 -50.591 1.00 32.19 82 VAL A N 1
ATOM 627 C CA . VAL A 1 82 ? 3.262 -8.189 -51.660 1.00 32.19 82 VAL A CA 1
ATOM 628 C C . VAL A 1 82 ? 2.234 -7.212 -51.070 1.00 32.19 82 VAL A C 1
ATOM 630 O O . VAL A 1 82 ? 1.175 -7.599 -50.607 1.00 32.19 82 VAL A O 1
ATOM 633 N N . SER A 1 83 ? 2.646 -5.967 -50.812 1.00 34.19 83 SER A N 1
ATOM 634 C CA . SER A 1 83 ? 2.610 -4.793 -51.713 1.00 34.19 83 SER A CA 1
ATOM 635 C C . SER A 1 83 ? 1.300 -4.010 -51.590 1.00 34.19 83 SER A C 1
ATOM 637 O O . SER A 1 83 ? 0.226 -4.555 -51.820 1.00 34.19 83 SER A O 1
ATOM 639 N N . GLY A 1 84 ? 1.404 -2.723 -51.253 1.00 34.28 84 GLY A N 1
ATOM 640 C CA . GLY A 1 84 ? 0.248 -1.831 -51.179 1.00 34.28 84 GLY A CA 1
ATOM 641 C C . GLY A 1 84 ? 0.522 -0.509 -50.463 1.00 34.28 84 GLY A C 1
ATOM 642 O O . GLY A 1 84 ? -0.132 -0.189 -49.483 1.00 34.28 84 GLY A O 1
ATOM 643 N N . SER A 1 85 ? 1.498 0.260 -50.939 1.00 41.84 85 SER A N 1
ATOM 644 C CA . SER A 1 85 ? 1.522 1.726 -50.795 1.00 41.84 85 SER A CA 1
ATOM 645 C C . SER A 1 85 ? 1.324 2.255 -52.222 1.00 41.84 85 SER A C 1
ATOM 647 O O . SER A 1 85 ? 1.942 1.661 -53.111 1.00 41.84 85 SER A O 1
ATOM 649 N N . PRO A 1 86 ? 0.496 3.285 -52.515 1.00 48.03 86 PRO A N 1
ATOM 650 C CA . PRO A 1 86 ? 0.707 4.628 -51.961 1.00 48.03 86 PRO A CA 1
ATOM 651 C C . PRO A 1 86 ? -0.551 5.514 -51.785 1.00 48.03 86 PRO A C 1
ATOM 653 O O . PRO A 1 86 ? -1.610 5.245 -52.340 1.00 48.03 86 PRO A O 1
ATOM 656 N N . ARG A 1 87 ? -0.347 6.658 -51.108 1.00 37.97 87 ARG A N 1
ATOM 657 C CA . ARG A 1 87 ? -0.854 8.027 -51.404 1.00 37.97 87 ARG A CA 1
ATOM 658 C C . ARG A 1 87 ? -1.391 8.750 -50.165 1.00 37.97 87 ARG A C 1
ATOM 660 O O . ARG A 1 87 ? -2.537 8.606 -49.766 1.00 37.97 87 ARG A O 1
ATOM 667 N N . LYS A 1 88 ? -0.529 9.618 -49.626 1.00 39.09 88 LYS A N 1
ATOM 668 C CA . LYS A 1 88 ? -0.912 10.835 -48.904 1.00 39.09 88 LYS A CA 1
ATOM 669 C C . LYS A 1 88 ? -1.444 11.837 -49.930 1.00 39.09 88 LYS A C 1
ATOM 671 O O . LYS A 1 88 ? -0.694 12.246 -50.815 1.00 39.09 88 LYS A O 1
ATOM 676 N N . SER A 1 89 ? -2.711 12.212 -49.806 1.00 49.75 89 SER A N 1
ATOM 677 C CA . SER A 1 89 ? -3.302 13.386 -50.444 1.00 49.75 89 SER A CA 1
ATOM 678 C C . SER A 1 89 ? -3.278 14.573 -49.483 1.00 49.75 89 SER A C 1
ATOM 680 O O . SER A 1 89 ? -3.516 14.439 -48.284 1.00 49.75 89 SER A O 1
ATOM 682 N N . VAL A 1 90 ? -2.948 15.717 -50.067 1.00 43.66 90 VAL A N 1
ATOM 683 C CA . VAL A 1 90 ? -2.907 17.077 -49.527 1.00 43.66 90 VAL A CA 1
ATOM 684 C C . VAL A 1 90 ? -4.298 17.709 -49.625 1.00 43.66 90 VAL A C 1
ATOM 686 O O . VAL A 1 90 ? -4.897 17.570 -50.684 1.00 43.66 90 VAL A O 1
ATOM 689 N N . VAL A 1 91 ? -4.744 18.419 -48.578 1.00 41.69 91 VAL A N 1
ATOM 690 C CA . VAL A 1 91 ? -5.628 19.619 -48.576 1.00 41.69 91 VAL A CA 1
ATOM 691 C C . VAL A 1 91 ? -5.349 20.309 -47.218 1.00 41.69 91 VAL A C 1
ATOM 693 O O . VAL A 1 91 ? -5.476 19.652 -46.190 1.00 41.69 91 VAL A O 1
ATOM 696 N N . GLU A 1 92 ? -4.649 21.442 -47.090 1.00 38.47 92 GLU A N 1
ATOM 697 C CA . GLU A 1 92 ? -4.939 22.840 -47.476 1.00 38.47 92 GLU A CA 1
ATOM 698 C C . GLU A 1 92 ? -6.050 23.513 -46.640 1.00 38.47 92 GLU A C 1
ATOM 700 O O . GLU A 1 92 ? -7.205 23.120 -46.728 1.00 38.47 92 GLU A O 1
ATOM 705 N N . ALA A 1 93 ? -5.690 24.528 -45.831 1.00 35.75 93 ALA A N 1
ATOM 706 C CA . ALA A 1 93 ? -6.252 25.891 -45.888 1.00 35.75 93 ALA A CA 1
ATOM 707 C C . ALA A 1 93 ? -5.885 26.769 -44.665 1.00 35.75 93 ALA A C 1
ATOM 709 O O . ALA A 1 93 ? -6.174 26.422 -43.522 1.00 35.75 93 ALA A O 1
ATOM 710 N N . GLY A 1 94 ? -5.364 27.967 -44.973 1.00 32.97 94 GLY A N 1
ATOM 711 C CA . GLY A 1 94 ? -5.504 29.219 -44.208 1.00 32.97 94 GLY A CA 1
ATOM 712 C C . GLY A 1 94 ? -4.291 29.654 -43.371 1.00 32.97 94 GLY A C 1
ATOM 713 O O . GLY A 1 94 ? -3.722 28.851 -42.649 1.00 32.97 94 GLY A O 1
ATOM 714 N N . ALA A 1 95 ? -3.842 30.912 -43.349 1.00 33.28 95 ALA A N 1
ATOM 715 C CA . ALA A 1 95 ? -4.107 32.129 -44.121 1.00 33.28 95 ALA A CA 1
ATOM 716 C C . ALA A 1 95 ? -3.063 33.188 -43.670 1.00 33.28 95 ALA A C 1
ATOM 718 O O . ALA A 1 95 ? -2.757 33.220 -42.486 1.00 33.28 95 ALA A O 1
ATOM 719 N N . GLN A 1 96 ? -2.593 34.034 -44.608 1.00 36.72 96 GLN A N 1
ATOM 720 C CA . GLN A 1 96 ? -2.151 35.452 -44.484 1.00 36.72 96 GLN A CA 1
ATOM 721 C C . GLN A 1 96 ? -1.100 35.833 -43.392 1.00 36.72 96 GLN A C 1
ATOM 723 O O . GLN A 1 96 ? -1.212 35.465 -42.238 1.00 36.72 96 GLN A O 1
ATOM 728 N N . GLN A 1 97 ? -0.043 36.616 -43.650 1.00 39.41 97 GLN A N 1
ATOM 729 C CA . GLN A 1 97 ? -0.047 38.002 -44.138 1.00 39.41 97 GLN A CA 1
ATOM 730 C C . GLN A 1 97 ? 1.373 38.494 -44.547 1.00 39.41 97 GLN A C 1
ATOM 732 O O . GLN A 1 97 ? 2.353 38.176 -43.885 1.00 39.41 97 GLN A O 1
ATOM 737 N N . VAL A 1 98 ? 1.414 39.283 -45.638 1.00 37.06 98 VAL A N 1
ATOM 738 C CA . VAL A 1 98 ? 2.205 40.508 -45.968 1.00 37.06 98 VAL A CA 1
ATOM 739 C C . VAL A 1 98 ? 3.472 40.859 -45.150 1.00 37.06 98 VAL A C 1
ATOM 741 O O . VAL A 1 98 ? 3.458 40.887 -43.929 1.00 37.06 98 VAL A O 1
ATOM 744 N N . THR A 1 99 ? 4.584 41.270 -45.779 1.00 46.53 99 THR A N 1
ATOM 745 C CA . THR A 1 99 ? 4.779 42.641 -46.321 1.00 46.53 99 THR A CA 1
ATOM 746 C C . THR A 1 99 ? 5.990 42.777 -47.281 1.00 46.53 99 THR A C 1
ATOM 748 O O . THR A 1 99 ? 6.816 41.867 -47.350 1.00 46.53 99 THR A O 1
ATOM 751 N N . PRO A 1 100 ? 6.101 43.901 -48.035 1.00 52.50 100 PRO A N 1
ATOM 752 C CA . PRO A 1 100 ? 6.978 44.062 -49.199 1.00 52.50 100 PRO A CA 1
ATOM 753 C C . PRO A 1 100 ? 8.102 45.113 -49.040 1.00 52.50 100 PRO A C 1
ATOM 755 O O . PRO A 1 100 ? 7.990 46.075 -48.284 1.00 52.50 100 PRO A O 1
ATOM 758 N N . GLY A 1 101 ? 9.136 45.000 -49.875 1.00 36.31 101 GLY A N 1
ATOM 759 C CA . GLY A 1 101 ? 10.115 46.057 -50.174 1.00 36.31 101 GLY A CA 1
ATOM 760 C C . GLY A 1 101 ? 11.395 45.440 -50.755 1.00 36.31 101 GLY A C 1
ATOM 761 O O . GLY A 1 101 ? 11.796 44.375 -50.315 1.00 36.31 101 GLY A O 1
ATOM 762 N N . LYS A 1 102 ? 12.108 45.985 -51.740 1.00 41.28 102 LYS A N 1
ATOM 763 C CA . LYS A 1 102 ? 12.010 47.233 -52.493 1.00 41.28 102 LYS A CA 1
ATOM 764 C C . LYS A 1 102 ? 12.851 47.062 -53.774 1.00 41.28 102 LYS A C 1
ATOM 766 O O . LYS A 1 102 ? 13.912 46.450 -53.758 1.00 41.28 102 LYS A O 1
ATOM 771 N N . THR A 1 103 ? 12.307 47.585 -54.862 1.00 33.84 103 THR A N 1
ATOM 772 C CA . THR A 1 103 ? 12.777 47.642 -56.253 1.00 33.84 103 THR A CA 1
ATOM 773 C C . THR A 1 103 ? 14.078 48.449 -56.427 1.00 33.84 103 THR A C 1
ATOM 775 O O . THR A 1 103 ? 14.282 49.402 -55.678 1.00 33.84 103 THR A O 1
ATOM 778 N N . ILE A 1 104 ? 14.882 48.127 -57.458 1.00 39.47 104 ILE A N 1
ATOM 779 C CA . ILE A 1 104 ? 15.354 49.009 -58.567 1.00 39.47 104 ILE A CA 1
ATOM 780 C C . ILE A 1 104 ? 16.673 48.466 -59.169 1.00 39.47 104 ILE A C 1
ATOM 782 O O . ILE A 1 104 ? 17.736 48.590 -58.570 1.00 39.47 104 ILE A O 1
ATOM 786 N N . ILE A 1 105 ? 16.606 47.935 -60.398 1.00 39.16 105 ILE A N 1
ATOM 787 C CA . ILE A 1 105 ? 17.704 47.973 -61.379 1.00 39.16 105 ILE A CA 1
ATOM 788 C C . ILE A 1 105 ? 17.102 48.571 -62.653 1.00 39.16 105 ILE A C 1
ATOM 790 O O . ILE A 1 105 ? 16.248 47.956 -63.290 1.00 39.16 105 ILE A O 1
ATOM 794 N N . SER A 1 106 ? 17.522 49.794 -62.970 1.00 42.44 106 SER A N 1
ATOM 795 C CA . SER A 1 106 ? 17.284 50.473 -64.243 1.00 42.44 106 SER A CA 1
ATOM 796 C C . SER A 1 106 ? 18.473 50.228 -65.159 1.00 42.44 106 SER A C 1
ATOM 798 O O . SER A 1 106 ? 19.579 50.624 -64.806 1.00 42.44 106 SER A O 1
ATOM 800 N N . THR A 1 107 ? 18.237 49.694 -66.354 1.00 38.88 107 THR A N 1
ATOM 801 C CA . THR A 1 107 ? 19.064 49.981 -67.534 1.00 38.88 107 THR A CA 1
ATOM 802 C C . THR A 1 107 ? 18.185 49.923 -68.777 1.00 38.88 107 THR A C 1
ATOM 804 O O . THR A 1 107 ? 17.762 48.867 -69.242 1.00 38.88 107 THR A O 1
ATOM 807 N N . THR A 1 108 ? 17.862 51.111 -69.271 1.00 39.28 108 THR A N 1
ATOM 808 C CA . THR A 1 108 ? 17.180 51.369 -70.532 1.00 39.28 108 THR A CA 1
ATOM 809 C C . THR A 1 108 ? 18.176 51.391 -71.689 1.00 39.28 108 THR A C 1
ATOM 811 O O . THR A 1 108 ? 19.279 51.912 -71.566 1.00 39.28 108 THR A O 1
ATOM 814 N N . VAL A 1 109 ? 17.715 50.780 -72.777 1.00 48.94 109 VAL A N 1
ATOM 815 C CA . VAL A 1 109 ? 17.958 51.018 -74.208 1.00 48.94 109 VAL A CA 1
ATOM 816 C C . VAL A 1 109 ? 18.696 52.298 -74.627 1.00 48.94 109 VAL A C 1
ATOM 818 O O . VAL A 1 109 ? 18.405 53.366 -74.115 1.00 48.94 109 VAL A O 1
ATOM 821 N N . ASP A 1 110 ? 19.567 52.157 -75.632 1.00 38.06 110 ASP A N 1
ATOM 822 C CA . ASP A 1 110 ? 19.563 52.890 -76.918 1.00 38.06 110 ASP A CA 1
ATOM 823 C C . ASP A 1 110 ? 20.597 52.190 -77.835 1.00 38.06 110 ASP A C 1
ATOM 825 O O . ASP A 1 110 ? 21.715 51.911 -77.417 1.00 38.06 110 ASP A O 1
ATOM 829 N N . ALA A 1 111 ? 20.245 51.576 -78.969 1.00 47.72 111 ALA A N 1
ATOM 830 C CA . ALA A 1 111 ? 19.725 52.136 -80.219 1.00 47.72 111 ALA A CA 1
ATOM 831 C C . ALA A 1 111 ? 20.755 53.004 -80.963 1.00 47.72 111 ALA A C 1
ATOM 833 O O . ALA A 1 111 ? 20.651 54.223 -80.985 1.00 47.72 111 ALA A O 1
ATOM 834 N N . GLU A 1 112 ? 21.690 52.364 -81.673 1.00 43.31 112 GLU A N 1
ATOM 835 C CA . GLU A 1 112 ? 22.354 53.013 -82.805 1.00 43.31 112 GLU A CA 1
ATOM 836 C C . GLU A 1 112 ? 22.445 52.059 -83.999 1.00 43.31 112 GLU A C 1
ATOM 838 O O . GLU A 1 112 ? 22.993 50.957 -83.944 1.00 43.31 112 GLU A O 1
ATOM 843 N N . ALA A 1 113 ? 21.784 52.482 -85.072 1.00 51.97 113 ALA A N 1
ATOM 844 C CA . ALA A 1 113 ? 21.672 51.788 -86.333 1.00 51.97 113 ALA A CA 1
ATOM 845 C C . ALA A 1 113 ? 22.876 52.119 -87.218 1.00 51.97 113 ALA A C 1
ATOM 847 O O . ALA A 1 113 ? 23.175 53.288 -87.454 1.00 51.97 113 ALA A O 1
ATOM 848 N N . THR A 1 114 ? 23.493 51.105 -87.824 1.00 44.84 114 THR A N 1
ATOM 849 C CA . THR A 1 114 ? 24.321 51.320 -89.016 1.00 44.84 114 THR A CA 1
ATOM 850 C C . THR A 1 114 ? 24.050 50.248 -90.068 1.00 44.84 114 THR A C 1
ATOM 852 O O . THR A 1 114 ? 24.203 49.045 -89.880 1.00 44.84 114 THR A O 1
ATOM 855 N N . LYS A 1 115 ? 23.555 50.770 -91.183 1.00 52.56 115 LYS A N 1
ATOM 856 C CA . LYS A 1 115 ? 23.161 50.196 -92.467 1.00 52.56 115 LYS A CA 1
ATOM 857 C C . LYS A 1 115 ? 24.411 49.912 -93.308 1.00 52.56 115 LYS A C 1
ATOM 859 O O . LYS A 1 115 ? 25.189 50.844 -93.418 1.00 52.56 115 LYS A O 1
ATOM 864 N N . VAL A 1 116 ? 24.556 48.729 -93.935 1.00 43.19 116 VAL A N 1
ATOM 865 C CA . VAL A 1 116 ? 24.976 48.534 -95.355 1.00 43.19 116 VAL A CA 1
ATOM 866 C C . VAL A 1 116 ? 25.127 47.046 -95.771 1.00 43.19 116 VAL A C 1
ATOM 868 O O . VAL A 1 116 ? 25.951 46.323 -95.232 1.00 43.19 116 VAL A O 1
ATOM 871 N N . SER A 1 117 ? 24.297 46.653 -96.752 1.00 46.00 117 SER A N 1
ATOM 872 C CA . SER A 1 117 ? 24.530 45.878 -98.003 1.00 46.00 117 SER A CA 1
ATOM 873 C C . SER A 1 117 ? 25.321 44.538 -98.071 1.00 46.00 117 SER A C 1
ATOM 875 O O . SER A 1 117 ? 26.150 44.241 -97.221 1.00 46.00 117 SER A O 1
ATOM 877 N N . PRO A 1 118 ? 25.050 43.704 -99.108 1.00 60.91 118 PRO A N 1
ATOM 878 C CA . PRO A 1 118 ? 25.230 42.252 -99.097 1.00 60.91 118 PRO A CA 1
ATOM 879 C C . PRO A 1 118 ? 26.457 41.772 -99.884 1.00 60.91 118 PRO A C 1
ATOM 881 O O . PRO A 1 118 ? 26.684 42.225 -101.000 1.00 60.91 118 PRO A O 1
ATOM 884 N N . THR A 1 119 ? 27.165 40.765 -99.373 1.00 46.56 119 THR A N 1
ATOM 885 C CA . THR A 1 119 ? 28.132 39.982 -100.159 1.00 46.56 119 THR A CA 1
ATOM 886 C C . THR A 1 119 ? 28.390 38.609 -99.528 1.00 46.56 119 THR A C 1
ATOM 888 O O . THR A 1 119 ? 28.467 38.474 -98.310 1.00 46.56 119 THR A O 1
ATOM 891 N N . ALA A 1 120 ? 28.561 37.619 -100.408 1.00 55.88 120 ALA A N 1
ATOM 892 C CA . ALA A 1 120 ? 29.172 36.303 -100.204 1.00 55.88 120 ALA A CA 1
ATOM 893 C C . ALA A 1 120 ? 28.346 35.199 -99.503 1.00 55.88 120 ALA A C 1
ATOM 895 O O . ALA A 1 120 ? 28.240 35.108 -98.282 1.00 55.88 120 ALA A O 1
ATOM 896 N N . GLU A 1 121 ? 27.794 34.335 -100.359 1.00 60.44 121 GLU A N 1
ATOM 897 C CA . GLU A 1 121 ? 27.591 32.881 -100.251 1.00 60.44 121 GLU A CA 1
ATOM 898 C C . GLU A 1 121 ? 28.173 32.182 -99.002 1.00 60.44 121 GLU A C 1
ATOM 900 O O . GLU A 1 121 ? 29.156 31.448 -99.063 1.00 60.44 121 GLU A O 1
ATOM 905 N N . LYS A 1 122 ? 27.521 32.342 -97.850 1.00 56.53 122 LYS A N 1
ATOM 906 C CA . LYS A 1 122 ? 27.597 31.350 -96.770 1.00 56.53 122 LYS A CA 1
ATOM 907 C C . LYS A 1 122 ? 26.490 30.328 -97.004 1.00 56.53 122 LYS A C 1
ATOM 909 O O . LYS A 1 122 ? 25.334 30.729 -97.168 1.00 56.53 122 LYS A O 1
ATOM 914 N N . SER A 1 123 ? 26.833 29.037 -97.023 1.00 64.75 123 SER A N 1
ATOM 915 C CA . SER A 1 123 ? 25.857 27.948 -97.167 1.00 64.75 123 SER A CA 1
ATOM 916 C C . SER A 1 123 ? 24.724 28.107 -96.144 1.00 64.75 123 SER A C 1
ATOM 918 O O . SER A 1 123 ? 24.932 28.621 -95.037 1.00 64.75 123 SER A O 1
ATOM 920 N N . GLU A 1 124 ? 23.504 27.702 -96.506 1.00 74.31 124 GLU A N 1
ATOM 921 C CA . GLU A 1 124 ? 22.314 27.886 -95.659 1.00 74.31 124 GLU A CA 1
ATOM 922 C C . GLU A 1 124 ? 22.499 27.338 -94.229 1.00 74.31 124 GLU A C 1
ATOM 924 O O . GLU A 1 124 ? 21.943 27.885 -93.273 1.00 74.31 124 GLU A O 1
ATOM 929 N N . GLU A 1 125 ? 23.351 26.326 -94.056 1.00 70.31 125 GLU A N 1
ATOM 930 C CA . GLU A 1 125 ? 23.709 25.736 -92.764 1.00 70.31 125 GLU A CA 1
ATOM 931 C C . GLU A 1 125 ? 24.455 26.706 -91.839 1.00 70.31 125 GLU A C 1
ATOM 933 O O . GLU A 1 125 ? 24.122 26.818 -90.656 1.00 70.31 125 GLU A O 1
ATOM 938 N N . GLN A 1 126 ? 25.407 27.481 -92.361 1.00 78.00 126 GLN A N 1
ATOM 939 C CA . GLN A 1 126 ? 26.140 28.465 -91.558 1.00 78.00 126 GLN A CA 1
ATOM 940 C C . GLN A 1 126 ? 25.234 29.626 -91.139 1.00 78.00 126 GLN A C 1
ATOM 942 O O . GLN A 1 126 ? 25.279 30.069 -89.988 1.00 78.00 126 GLN A O 1
ATOM 947 N N . ARG A 1 127 ? 24.332 30.065 -92.029 1.00 78.75 127 ARG A N 1
ATOM 948 C CA . ARG A 1 127 ? 23.297 31.057 -91.689 1.00 78.75 127 ARG A CA 1
ATOM 949 C C . ARG A 1 127 ? 22.346 30.547 -90.606 1.00 78.75 127 ARG A C 1
ATOM 951 O O . ARG A 1 127 ? 21.920 31.329 -89.752 1.00 78.75 127 ARG A O 1
ATOM 958 N N . ARG A 1 128 ? 22.026 29.249 -90.607 1.00 75.75 128 ARG A N 1
ATOM 959 C CA . ARG A 1 128 ? 21.179 28.622 -89.583 1.00 75.75 128 ARG A CA 1
ATOM 960 C C . ARG A 1 128 ? 21.879 28.550 -88.227 1.00 75.75 128 ARG A C 1
ATOM 962 O O . ARG A 1 128 ? 21.249 28.872 -87.223 1.00 75.75 128 ARG A O 1
ATOM 969 N N . LEU A 1 129 ? 23.170 28.218 -88.193 1.00 76.19 129 LEU A N 1
ATOM 970 C CA . LEU A 1 129 ? 23.974 28.196 -86.965 1.00 76.19 129 LEU A CA 1
ATOM 971 C C . LEU A 1 129 ? 24.183 29.599 -86.375 1.00 76.19 129 LEU A C 1
ATOM 973 O O . LEU A 1 129 ? 24.040 29.785 -85.168 1.00 76.19 129 LEU A O 1
ATOM 977 N N . GLU A 1 130 ? 24.461 30.608 -87.204 1.00 80.56 130 GLU A N 1
ATOM 978 C CA . GLU A 1 130 ? 24.583 31.997 -86.739 1.00 80.56 130 GLU A CA 1
ATOM 979 C C . GLU A 1 130 ? 23.238 32.543 -86.225 1.00 80.56 130 GLU A C 1
ATOM 981 O O . GLU A 1 130 ? 23.205 33.247 -85.214 1.00 80.56 130 GLU A O 1
ATOM 986 N N . ARG A 1 131 ? 22.111 32.170 -86.855 1.00 81.69 131 ARG A N 1
ATOM 987 C CA . ARG A 1 131 ? 20.768 32.496 -86.346 1.00 81.69 131 ARG A CA 1
ATOM 988 C C . ARG A 1 131 ? 20.482 31.781 -85.022 1.00 81.69 131 ARG A C 1
ATOM 990 O O . ARG A 1 131 ? 20.006 32.429 -84.098 1.00 81.69 131 ARG A O 1
ATOM 997 N N . ALA A 1 132 ? 20.808 30.496 -84.899 1.00 75.94 132 ALA A N 1
ATOM 998 C CA . ALA A 1 132 ? 20.630 29.742 -83.657 1.00 75.94 132 ALA A CA 1
ATOM 999 C C . ALA A 1 132 ? 21.414 30.364 -82.491 1.00 75.94 132 ALA A C 1
ATOM 1001 O O . ALA A 1 132 ? 20.860 30.554 -81.410 1.00 75.94 132 ALA A O 1
ATOM 1002 N N . LYS A 1 133 ? 22.659 30.791 -82.745 1.00 80.50 133 LYS A N 1
ATOM 1003 C CA . LYS A 1 133 ? 23.478 31.529 -81.773 1.00 80.50 133 LYS A CA 1
ATOM 1004 C C . LYS A 1 133 ? 22.886 32.895 -81.421 1.00 80.50 133 LYS A C 1
ATOM 1006 O O . LYS A 1 133 ? 22.886 33.265 -80.254 1.00 80.50 133 LYS A O 1
ATOM 1011 N N . ARG A 1 134 ? 22.352 33.635 -82.400 1.00 80.38 134 ARG A N 1
ATOM 1012 C CA . ARG A 1 134 ? 21.733 34.954 -82.162 1.00 80.38 134 ARG A CA 1
ATOM 1013 C C . ARG A 1 134 ? 20.424 34.887 -81.379 1.00 80.38 134 ARG A C 1
ATOM 1015 O O . ARG A 1 134 ? 20.153 35.791 -80.602 1.00 80.38 134 ARG A O 1
ATOM 1022 N N . PHE A 1 135 ? 19.621 33.847 -81.586 1.00 73.56 135 PHE A N 1
ATOM 1023 C CA . PHE A 1 135 ? 18.317 33.694 -80.933 1.00 73.56 135 PHE A CA 1
ATOM 1024 C C . PHE A 1 135 ? 18.350 32.756 -79.716 1.00 73.56 135 PHE A C 1
ATOM 1026 O O . PHE A 1 135 ? 17.296 32.460 -79.159 1.00 73.56 135 PHE A O 1
ATOM 1033 N N . GLY A 1 136 ? 19.531 32.271 -79.309 1.00 72.38 136 GLY A N 1
ATOM 1034 C CA . GLY A 1 136 ? 19.679 31.349 -78.177 1.00 72.38 136 GLY A CA 1
ATOM 1035 C C . GLY A 1 136 ? 18.896 30.046 -78.352 1.00 72.38 136 GLY A C 1
ATOM 1036 O O . GLY A 1 136 ? 18.566 29.376 -77.378 1.00 72.38 136 GLY A O 1
ATOM 1037 N N . THR A 1 137 ? 18.544 29.683 -79.587 1.00 65.44 137 THR A N 1
ATOM 1038 C CA . THR A 1 137 ? 17.856 28.424 -79.845 1.00 65.44 137 THR A CA 1
ATOM 1039 C C . THR A 1 137 ? 18.914 27.343 -79.961 1.00 65.44 137 THR A C 1
ATOM 1041 O O . THR A 1 137 ? 19.481 27.155 -81.037 1.00 65.44 137 THR A O 1
ATOM 1044 N N . GLU A 1 138 ? 19.172 26.655 -78.849 1.00 66.94 138 GLU A N 1
ATOM 1045 C CA . GLU A 1 138 ? 19.913 25.391 -78.813 1.00 66.94 138 GLU A CA 1
ATOM 1046 C C . GLU A 1 138 ? 19.487 24.501 -79.977 1.00 66.94 138 GLU A C 1
ATOM 1048 O O . GLU A 1 138 ? 18.294 24.429 -80.327 1.00 66.94 138 GLU A O 1
ATOM 1053 N N . THR A 1 139 ? 20.473 23.867 -80.608 1.00 70.50 139 THR A N 1
ATOM 1054 C CA . THR A 1 139 ? 20.209 23.002 -81.749 1.00 70.50 139 THR A CA 1
ATOM 1055 C C . THR A 1 139 ? 19.292 21.860 -81.310 1.00 70.50 139 THR A C 1
ATOM 1057 O O . THR A 1 139 ? 19.217 21.503 -80.132 1.00 70.50 139 THR A O 1
ATOM 1060 N N . VAL A 1 140 ? 18.508 21.315 -82.242 1.00 74.06 140 VAL A N 1
ATOM 1061 C CA . VAL A 1 140 ? 17.497 20.296 -81.906 1.00 74.06 140 VAL A CA 1
ATOM 1062 C C . VAL A 1 140 ? 18.138 19.074 -81.231 1.00 74.06 140 VAL A C 1
ATOM 1064 O O . VAL A 1 140 ? 17.493 18.445 -80.396 1.00 74.06 140 VAL A O 1
ATOM 1067 N N . GLU A 1 141 ? 19.408 18.796 -81.532 1.00 75.25 141 GLU A N 1
ATOM 1068 C CA . GLU A 1 141 ? 20.199 17.737 -80.900 1.00 75.25 141 GLU A CA 1
ATOM 1069 C C . GLU A 1 141 ? 20.542 18.047 -79.433 1.00 75.25 141 GLU A C 1
ATOM 1071 O O . GLU A 1 141 ? 20.331 17.193 -78.571 1.00 75.25 141 GLU A O 1
ATOM 1076 N N . ASP A 1 142 ? 20.938 19.280 -79.104 1.00 75.19 142 ASP A N 1
ATOM 1077 C CA . ASP A 1 142 ? 21.246 19.686 -77.721 1.00 75.19 142 ASP A CA 1
ATOM 1078 C C . ASP A 1 142 ? 20.007 19.580 -76.818 1.00 75.19 142 ASP A C 1
ATOM 1080 O O . ASP A 1 142 ? 20.045 18.976 -75.745 1.00 75.19 142 ASP A O 1
ATOM 1084 N N . LYS A 1 143 ? 18.846 20.039 -77.307 1.00 80.38 143 LYS A N 1
ATOM 1085 C CA . LYS A 1 143 ? 17.565 19.913 -76.582 1.00 80.38 143 LYS A CA 1
ATOM 1086 C C . LYS A 1 143 ? 17.149 18.460 -76.370 1.00 80.38 143 LYS A C 1
ATOM 1088 O O . LYS A 1 143 ? 16.423 18.144 -75.423 1.00 80.38 143 LYS A O 1
ATOM 1093 N N . LYS A 1 144 ? 17.562 17.566 -77.270 1.00 80.31 144 LYS A N 1
ATOM 1094 C CA . LYS A 1 144 ? 17.285 16.130 -77.185 1.00 80.31 144 LYS A CA 1
ATOM 1095 C C . LYS A 1 144 ? 18.185 15.466 -76.144 1.00 80.31 144 LYS A C 1
ATOM 1097 O O . LYS A 1 144 ? 17.681 14.652 -75.372 1.00 80.31 144 LYS A O 1
ATOM 1102 N N . LEU A 1 145 ? 19.454 15.869 -76.060 1.00 78.75 145 LEU A N 1
ATOM 1103 C CA . LEU A 1 145 ? 20.393 15.431 -75.023 1.00 78.75 145 LEU A CA 1
ATOM 1104 C C . LEU A 1 145 ? 19.995 15.943 -73.635 1.00 78.75 145 LEU A C 1
ATOM 1106 O O . LEU A 1 145 ? 19.935 15.156 -72.692 1.00 78.75 145 LEU A O 1
ATOM 1110 N N . GLU A 1 146 ? 19.613 17.212 -73.503 1.00 80.56 146 GLU A N 1
ATOM 1111 C CA . GLU A 1 146 ? 19.115 17.747 -72.232 1.00 80.56 146 GLU A CA 1
ATOM 1112 C C . GLU A 1 146 ? 17.807 17.087 -71.789 1.00 80.56 146 GLU A C 1
ATOM 1114 O O . GLU A 1 146 ? 17.608 16.796 -70.606 1.00 80.56 146 GLU A O 1
ATOM 1119 N N . ARG A 1 147 ? 16.904 16.799 -72.735 1.00 82.12 147 ARG A N 1
ATOM 1120 C CA . ARG A 1 147 ? 15.691 16.030 -72.447 1.00 82.12 147 ARG A CA 1
ATOM 1121 C C . ARG A 1 147 ? 16.044 14.609 -72.011 1.00 82.12 147 ARG A C 1
ATOM 1123 O O . ARG A 1 147 ? 15.480 14.140 -71.029 1.00 82.12 147 ARG A O 1
ATOM 1130 N N . ALA A 1 148 ? 16.978 13.936 -72.681 1.00 78.88 148 ALA A N 1
ATOM 1131 C CA . ALA A 1 148 ? 17.440 12.612 -72.273 1.00 78.88 148 ALA A CA 1
ATOM 1132 C C . ALA A 1 148 ? 18.044 12.636 -70.857 1.00 78.88 148 ALA A C 1
ATOM 1134 O O . ALA A 1 148 ? 17.681 11.797 -70.035 1.00 78.88 148 ALA A O 1
ATOM 1135 N N . LEU A 1 149 ? 18.852 13.651 -70.532 1.00 77.81 149 LEU A N 1
ATOM 1136 C CA . LEU A 1 149 ? 19.382 13.895 -69.187 1.00 77.81 149 LEU A CA 1
ATOM 1137 C C . LEU A 1 149 ? 18.265 14.113 -68.154 1.00 77.81 149 LEU A C 1
ATOM 1139 O O . LEU A 1 149 ? 18.280 13.478 -67.099 1.00 77.81 149 LEU A O 1
ATOM 1143 N N . ARG A 1 150 ? 17.255 14.939 -68.460 1.00 81.88 150 ARG A N 1
ATOM 1144 C CA . ARG A 1 150 ? 16.100 15.181 -67.569 1.00 81.88 150 ARG A CA 1
ATOM 1145 C C . ARG A 1 150 ? 15.245 13.942 -67.340 1.00 81.88 150 ARG A C 1
ATOM 1147 O O . ARG A 1 150 ? 14.792 13.722 -66.222 1.00 81.88 150 ARG A O 1
ATOM 1154 N N . PHE A 1 151 ? 15.007 13.155 -68.383 1.00 80.31 151 PHE A N 1
ATOM 1155 C CA . PHE A 1 151 ? 14.188 11.943 -68.312 1.00 80.31 151 PHE A CA 1
ATOM 1156 C C . PHE A 1 151 ? 15.003 10.689 -67.971 1.00 80.31 151 PHE A C 1
ATOM 1158 O O . PHE A 1 151 ? 14.457 9.589 -67.943 1.00 80.31 151 PHE A O 1
ATOM 1165 N N . GLY A 1 152 ? 16.300 10.840 -67.683 1.00 75.0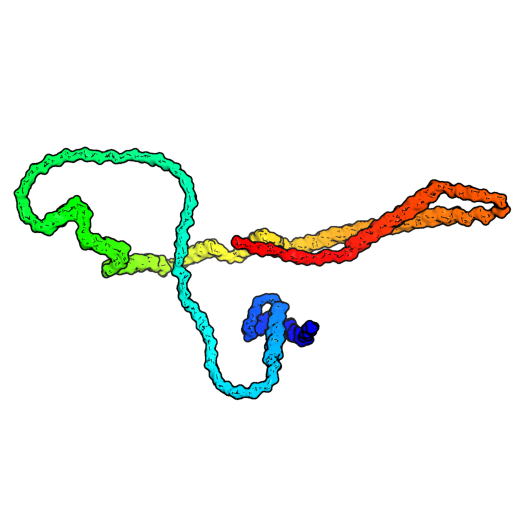6 152 GLY A N 1
ATOM 1166 C CA . GLY A 1 152 ? 17.179 9.742 -67.299 1.00 75.06 152 GLY A CA 1
ATOM 1167 C C . GLY A 1 152 ? 17.372 8.685 -68.387 1.00 75.06 152 GLY A C 1
ATOM 1168 O O . GLY A 1 152 ? 17.749 7.562 -68.047 1.00 75.06 152 GLY A O 1
ATOM 1169 N N . MET A 1 153 ? 17.129 9.022 -69.660 1.00 73.94 153 MET A N 1
ATOM 1170 C CA . MET A 1 153 ? 17.394 8.121 -70.777 1.00 73.94 153 MET A CA 1
ATOM 1171 C C . MET A 1 153 ? 18.896 7.918 -70.901 1.00 73.94 153 MET A C 1
ATOM 1173 O O . MET A 1 153 ? 19.681 8.857 -71.009 1.00 73.94 153 MET A O 1
ATOM 1177 N N . VAL A 1 154 ? 19.271 6.655 -70.823 1.00 60.84 154 VAL A N 1
ATOM 1178 C CA . VAL A 1 154 ? 20.643 6.219 -70.710 1.00 60.84 154 VAL A CA 1
ATOM 1179 C C . VAL A 1 154 ? 21.322 6.295 -72.076 1.00 60.84 154 VAL A C 1
ATOM 1181 O O . VAL A 1 154 ? 21.100 5.443 -72.934 1.00 60.84 154 VAL A O 1
ATOM 1184 N N . SER A 1 155 ? 22.164 7.305 -72.283 1.00 63.44 155 SER A N 1
ATOM 1185 C CA . SER A 1 155 ? 23.269 7.182 -73.237 1.00 63.44 155 SER A CA 1
ATOM 1186 C C . SER A 1 155 ? 24.427 6.462 -72.539 1.00 63.44 155 SER A C 1
ATOM 1188 O O . SER A 1 155 ? 24.587 6.597 -71.323 1.00 63.44 155 SER A O 1
ATOM 1190 N N . LYS A 1 156 ? 25.233 5.694 -73.283 1.00 69.12 156 LYS A N 1
ATOM 1191 C CA . LYS A 1 156 ? 26.356 4.905 -72.731 1.00 69.12 156 LYS A CA 1
ATOM 1192 C C . LYS A 1 156 ? 27.295 5.747 -71.850 1.00 69.12 156 LYS A C 1
ATOM 1194 O O . LYS A 1 156 ? 27.723 5.298 -70.797 1.00 69.12 156 LYS A O 1
ATOM 1199 N N . GLU A 1 157 ? 27.494 7.011 -72.213 1.00 66.00 157 GLU A N 1
ATOM 1200 C CA . GLU A 1 157 ? 28.310 7.974 -71.462 1.00 66.00 157 GLU A CA 1
ATOM 1201 C C . GLU A 1 157 ? 27.718 8.331 -70.081 1.00 66.00 157 GLU A C 1
ATOM 1203 O O . GLU A 1 157 ? 28.446 8.597 -69.126 1.00 66.00 157 GLU A O 1
ATOM 1208 N N . THR A 1 158 ? 26.390 8.288 -69.924 1.00 68.94 158 THR A N 1
ATOM 1209 C CA . THR A 1 158 ? 25.733 8.572 -68.635 1.00 68.94 158 THR A CA 1
ATOM 1210 C C . THR A 1 158 ? 25.716 7.380 -67.674 1.00 68.94 158 THR A C 1
ATOM 1212 O O . THR A 1 158 ? 25.567 7.592 -66.467 1.00 68.94 158 THR A O 1
ATOM 1215 N N . GLU A 1 159 ? 25.877 6.138 -68.152 1.00 75.00 159 GLU A N 1
ATOM 1216 C CA . GLU A 1 159 ? 25.982 4.968 -67.261 1.00 75.00 159 GLU A CA 1
ATOM 1217 C C . GLU A 1 159 ? 27.296 4.953 -66.510 1.00 75.00 159 GLU A C 1
ATOM 1219 O O . GLU A 1 159 ? 27.294 4.750 -65.298 1.00 75.00 159 GLU A O 1
ATOM 1224 N N . GLU A 1 160 ? 28.401 5.228 -67.198 1.00 78.19 160 GLU A N 1
ATOM 1225 C CA . GLU A 1 160 ? 29.726 5.275 -66.581 1.00 78.19 160 GLU A CA 1
ATOM 1226 C C . GLU A 1 160 ? 29.788 6.368 -65.510 1.00 78.19 160 GLU A C 1
ATOM 1228 O O . GLU A 1 160 ? 30.277 6.134 -64.403 1.00 78.19 160 GLU A O 1
ATOM 1233 N N . ALA A 1 161 ? 29.180 7.530 -65.773 1.00 80.31 161 ALA A N 1
ATOM 1234 C CA . ALA A 1 161 ? 29.057 8.599 -64.787 1.00 80.31 161 ALA A CA 1
ATOM 1235 C C . ALA A 1 161 ? 28.203 8.185 -63.571 1.00 80.31 161 ALA A C 1
ATOM 1237 O O . ALA A 1 161 ? 28.585 8.439 -62.426 1.00 80.31 161 ALA A O 1
ATOM 1238 N N . LYS A 1 162 ? 27.067 7.502 -63.782 1.00 80.88 162 LYS A N 1
ATOM 1239 C CA . LYS A 1 162 ? 26.212 6.998 -62.688 1.00 80.88 162 LYS A CA 1
ATOM 1240 C C . LYS A 1 162 ? 26.893 5.886 -61.890 1.00 80.88 162 LYS A C 1
ATOM 1242 O O . LYS A 1 162 ? 26.763 5.850 -60.666 1.00 80.88 162 LYS A O 1
ATOM 1247 N N . MET A 1 163 ? 27.620 4.994 -62.558 1.00 81.88 163 MET A N 1
ATOM 1248 C CA . MET A 1 163 ? 28.357 3.905 -61.926 1.00 81.88 163 MET A CA 1
ATOM 1249 C C . MET A 1 163 ? 29.530 4.449 -61.111 1.00 81.88 163 MET A C 1
ATOM 1251 O O . MET A 1 163 ? 29.696 4.039 -59.966 1.00 81.88 163 MET A O 1
ATOM 1255 N N . LYS A 1 164 ? 30.266 5.439 -61.630 1.00 84.44 164 LYS A N 1
ATOM 1256 C CA . LYS A 1 164 ? 31.347 6.117 -60.905 1.00 84.44 164 LYS A CA 1
ATOM 1257 C C . LYS A 1 164 ? 30.830 6.906 -59.700 1.00 84.44 164 LYS A C 1
ATOM 1259 O O . LYS A 1 164 ? 31.363 6.746 -58.609 1.00 84.44 164 LYS A O 1
ATOM 1264 N N . ALA A 1 165 ? 29.734 7.655 -59.844 1.00 84.38 165 ALA A N 1
ATOM 1265 C CA . ALA A 1 165 ? 29.108 8.365 -58.723 1.00 84.38 165 ALA A CA 1
ATOM 1266 C C . ALA A 1 165 ? 28.558 7.409 -57.647 1.00 84.38 165 ALA A C 1
ATOM 1268 O O . ALA A 1 165 ? 28.554 7.724 -56.456 1.00 84.38 165 ALA A O 1
ATOM 1269 N N . ARG A 1 166 ? 28.088 6.219 -58.046 1.00 83.56 166 ARG A N 1
ATOM 1270 C CA . ARG A 1 166 ? 27.697 5.166 -57.105 1.00 83.56 166 ARG A CA 1
ATOM 1271 C C . ARG A 1 166 ? 28.926 4.562 -56.429 1.00 83.56 166 ARG A C 1
ATOM 1273 O O . ARG A 1 166 ? 28.926 4.454 -55.210 1.00 83.56 166 ARG A O 1
ATOM 1280 N N . ALA A 1 167 ? 29.966 4.224 -57.181 1.00 82.06 167 ALA A N 1
ATOM 1281 C CA . ALA A 1 167 ? 31.211 3.718 -56.620 1.00 82.06 167 ALA A CA 1
ATOM 1282 C C . ALA A 1 167 ? 31.789 4.703 -55.595 1.00 82.06 167 ALA A C 1
ATOM 1284 O O . ALA A 1 167 ? 32.085 4.300 -54.484 1.00 82.06 167 ALA A O 1
ATOM 1285 N N . GLU A 1 168 ? 31.814 6.003 -55.882 1.00 81.94 168 GLU A N 1
ATOM 1286 C CA . GLU A 1 168 ? 32.300 7.030 -54.951 1.00 81.94 168 GLU A CA 1
ATOM 1287 C C . GLU A 1 168 ? 31.447 7.136 -53.669 1.00 81.94 168 GLU A C 1
ATOM 1289 O O . GLU A 1 168 ? 31.969 7.239 -52.556 1.00 81.94 168 GLU A O 1
ATOM 1294 N N . ARG A 1 169 ? 30.118 7.021 -53.792 1.00 81.31 169 ARG A N 1
ATOM 1295 C CA . ARG A 1 169 ? 29.209 7.022 -52.630 1.00 81.31 169 ARG A CA 1
ATOM 1296 C C . ARG A 1 169 ? 29.327 5.778 -51.756 1.00 81.31 169 ARG A C 1
ATOM 1298 O O . ARG A 1 169 ? 29.056 5.868 -50.563 1.00 81.31 169 ARG A O 1
ATOM 1305 N N . PHE A 1 170 ? 29.661 4.632 -52.339 1.00 75.50 170 PHE A N 1
ATOM 1306 C CA . PHE A 1 170 ? 29.671 3.352 -51.628 1.00 75.50 170 PHE A CA 1
ATOM 1307 C C . PHE A 1 170 ? 31.083 2.857 -51.266 1.00 75.50 170 PHE A C 1
ATOM 1309 O O . PHE A 1 170 ? 31.206 2.073 -50.331 1.00 75.50 170 PHE A O 1
ATOM 1316 N N . ALA A 1 171 ? 32.143 3.348 -51.914 1.00 65.56 171 ALA A N 1
ATOM 1317 C CA . ALA A 1 171 ? 33.532 2.984 -51.614 1.00 65.56 171 ALA A CA 1
ATOM 1318 C C . ALA A 1 171 ? 34.079 3.676 -50.353 1.00 65.56 171 ALA A C 1
ATOM 1320 O O . ALA A 1 171 ? 34.917 3.114 -49.659 1.00 65.56 171 ALA A O 1
ATOM 1321 N N . SER A 1 172 ? 33.539 4.836 -49.961 1.00 56.47 172 SER A N 1
ATOM 1322 C CA . SER A 1 172 ? 33.923 5.522 -48.710 1.00 56.47 172 SER A CA 1
ATOM 1323 C C . SER A 1 172 ? 33.467 4.806 -47.425 1.00 56.47 172 SER A C 1
ATOM 1325 O O . SER A 1 172 ? 33.693 5.301 -46.320 1.00 56.47 172 SER A O 1
ATOM 1327 N N . ALA A 1 173 ? 32.818 3.642 -47.542 1.00 57.47 173 ALA A N 1
ATOM 1328 C CA . ALA A 1 173 ? 32.376 2.836 -46.409 1.00 57.47 173 ALA A CA 1
ATOM 1329 C C . ALA A 1 173 ? 33.232 1.586 -46.141 1.00 57.47 173 ALA A C 1
ATOM 1331 O O . ALA A 1 173 ? 32.987 0.952 -45.115 1.00 57.47 173 ALA A O 1
ATOM 1332 N N . GLN A 1 174 ? 34.182 1.217 -47.016 1.00 56.53 174 GLN A N 1
ATOM 1333 C CA . GLN A 1 174 ? 34.923 -0.048 -46.869 1.00 56.53 174 GLN A CA 1
ATOM 1334 C C . GLN A 1 174 ? 36.412 0.080 -46.511 1.00 56.53 174 GLN A C 1
ATOM 1336 O O . GLN A 1 174 ? 36.891 -0.817 -45.829 1.00 56.53 174 GLN A O 1
ATOM 1341 N N . ASP A 1 175 ? 37.093 1.193 -46.805 1.00 53.12 175 ASP A N 1
ATOM 1342 C CA . ASP A 1 175 ? 38.548 1.300 -46.575 1.00 53.12 175 ASP A CA 1
ATOM 1343 C C . ASP A 1 175 ? 38.924 2.374 -45.542 1.00 53.12 175 ASP A C 1
ATOM 1345 O O . ASP A 1 175 ? 39.533 3.396 -45.851 1.00 53.12 175 ASP A O 1
ATOM 1349 N N . THR A 1 176 ? 38.582 2.144 -44.275 1.00 56.00 176 THR A N 1
ATOM 1350 C CA . THR A 1 176 ? 39.337 2.749 -43.164 1.00 56.00 176 THR A CA 1
ATOM 1351 C C . THR A 1 176 ? 40.073 1.631 -42.436 1.00 56.00 176 THR A C 1
ATOM 1353 O O . THR A 1 176 ? 39.604 1.153 -41.408 1.00 56.00 176 THR A O 1
ATOM 1356 N N . GLU A 1 177 ? 41.215 1.202 -42.984 1.00 56.81 177 GLU A N 1
ATOM 1357 C CA . GLU A 1 177 ? 42.137 0.201 -42.407 1.00 56.81 177 GLU A CA 1
ATOM 1358 C C . GLU A 1 177 ? 42.908 0.706 -41.164 1.00 56.81 177 GLU A C 1
ATOM 1360 O O . GLU A 1 177 ? 43.902 0.110 -40.758 1.00 56.81 177 GLU A O 1
ATOM 1365 N N . ASN A 1 178 ? 42.462 1.792 -40.522 1.00 61.03 178 ASN A N 1
ATOM 1366 C CA . ASN A 1 178 ? 43.016 2.235 -39.243 1.00 61.03 178 ASN A CA 1
ATOM 1367 C C . ASN A 1 178 ? 42.158 1.683 -38.091 1.00 61.03 178 ASN A C 1
ATOM 1369 O O . ASN A 1 178 ? 41.070 2.217 -37.838 1.00 61.03 178 ASN A O 1
ATOM 1373 N N . PRO A 1 179 ? 42.622 0.651 -37.354 1.00 65.12 179 PRO A N 1
ATOM 1374 C CA . PRO A 1 179 ? 41.855 0.043 -36.261 1.00 65.12 179 PRO A CA 1
ATOM 1375 C C . PRO A 1 179 ? 41.486 1.048 -35.152 1.00 65.12 179 PRO A C 1
ATOM 1377 O O . PRO A 1 179 ? 40.454 0.899 -34.491 1.00 65.12 179 PRO A O 1
ATOM 1380 N N . ASP A 1 180 ? 42.261 2.125 -35.000 1.00 70.00 180 ASP A N 1
ATOM 1381 C CA . ASP A 1 180 ? 41.998 3.191 -34.028 1.00 70.00 180 ASP A CA 1
ATOM 1382 C C . ASP A 1 180 ? 40.785 4.068 -34.394 1.00 70.00 180 ASP A C 1
ATOM 1384 O O . ASP A 1 180 ? 40.039 4.517 -33.515 1.00 70.00 180 ASP A O 1
ATOM 1388 N N . GLU A 1 181 ? 40.510 4.275 -35.686 1.00 77.00 181 GLU A N 1
ATOM 1389 C CA . GLU A 1 181 ? 39.347 5.057 -36.122 1.00 77.00 181 GLU A CA 1
ATOM 1390 C C . GLU A 1 181 ? 38.044 4.259 -36.014 1.00 77.00 181 GLU A C 1
ATOM 1392 O O . GLU A 1 181 ? 36.994 4.814 -35.659 1.00 77.00 181 GLU A O 1
ATOM 1397 N N . GLU A 1 182 ? 38.099 2.945 -36.246 1.00 74.69 182 GLU A N 1
ATOM 1398 C CA . GLU A 1 182 ? 36.945 2.068 -36.059 1.00 74.69 182 GLU A CA 1
ATOM 1399 C C . GLU A 1 182 ? 36.553 1.990 -34.574 1.00 74.69 182 GLU A C 1
ATOM 1401 O O . GLU A 1 182 ? 35.369 2.118 -34.231 1.00 74.69 182 GLU A O 1
ATOM 1406 N N . ALA A 1 183 ? 37.541 1.900 -33.675 1.00 77.38 183 ALA A N 1
ATOM 1407 C CA . ALA A 1 183 ? 37.328 1.962 -32.231 1.00 77.38 183 ALA A CA 1
ATOM 1408 C C . ALA A 1 183 ? 36.697 3.300 -31.805 1.00 77.38 183 ALA A C 1
ATOM 1410 O O . ALA A 1 183 ? 35.702 3.311 -31.071 1.00 77.38 183 ALA A O 1
ATOM 1411 N N . ALA A 1 184 ? 37.182 4.430 -32.331 1.00 81.56 184 ALA A N 1
ATOM 1412 C CA . ALA A 1 184 ? 36.611 5.748 -32.058 1.00 81.56 184 ALA A CA 1
ATOM 1413 C C . ALA A 1 184 ? 35.175 5.898 -32.598 1.00 81.56 184 ALA A C 1
ATOM 1415 O O . ALA A 1 184 ? 34.304 6.472 -31.932 1.00 81.56 184 ALA A O 1
ATOM 1416 N N . ARG A 1 185 ? 34.877 5.359 -33.788 1.00 82.81 185 ARG A N 1
ATOM 1417 C CA . ARG A 1 185 ? 33.524 5.362 -34.371 1.00 82.81 185 ARG A CA 1
ATOM 1418 C C . ARG A 1 185 ? 32.568 4.486 -33.565 1.00 82.81 185 ARG A C 1
ATOM 1420 O O . ARG A 1 185 ? 31.416 4.879 -33.348 1.00 82.81 185 ARG A O 1
ATOM 1427 N N . LYS A 1 186 ? 33.040 3.338 -33.077 1.00 81.75 186 LYS A N 1
ATOM 1428 C CA . LYS A 1 186 ? 32.281 2.430 -32.210 1.00 81.75 186 LYS A CA 1
ATOM 1429 C C . LYS A 1 186 ? 32.035 3.042 -30.832 1.00 81.75 186 LYS A C 1
ATOM 1431 O O . LYS A 1 186 ? 30.909 2.956 -30.351 1.00 81.75 186 LYS A O 1
ATOM 1436 N N . LEU A 1 187 ? 33.005 3.760 -30.261 1.00 79.62 187 LEU A N 1
ATOM 1437 C CA . LEU A 1 187 ? 32.847 4.512 -29.011 1.00 79.62 187 LEU A CA 1
ATOM 1438 C C . LEU A 1 187 ? 31.838 5.660 -29.163 1.00 79.62 187 LEU A C 1
ATOM 1440 O O . LEU A 1 187 ? 30.915 5.780 -28.361 1.00 79.62 187 LEU A O 1
ATOM 1444 N N . LYS A 1 188 ? 31.936 6.461 -30.234 1.00 85.12 188 LYS A N 1
ATOM 1445 C CA . LYS A 1 188 ? 30.961 7.526 -30.542 1.00 85.12 188 LYS A CA 1
ATOM 1446 C C . LYS A 1 188 ? 29.559 6.962 -30.765 1.00 85.12 188 LYS A C 1
ATOM 1448 O O . LYS A 1 188 ? 28.575 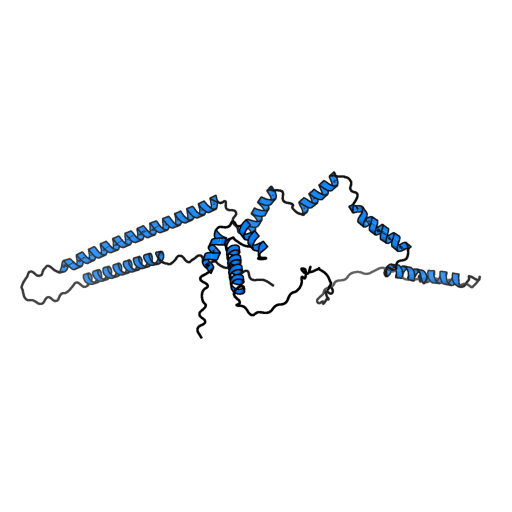7.570 -30.348 1.00 85.12 188 LYS A O 1
ATOM 1453 N N . ARG A 1 189 ? 29.440 5.793 -31.405 1.00 85.12 189 ARG A N 1
ATOM 1454 C CA . ARG A 1 189 ? 28.163 5.080 -31.535 1.00 85.12 189 ARG A CA 1
ATOM 1455 C C . ARG A 1 189 ? 27.671 4.612 -30.162 1.00 85.12 189 ARG A C 1
ATOM 1457 O O . ARG A 1 189 ? 26.535 4.904 -29.823 1.00 85.12 189 ARG A O 1
ATOM 1464 N N . ALA A 1 190 ? 28.506 3.979 -29.346 1.00 81.06 190 ALA A N 1
ATOM 1465 C CA . ALA A 1 190 ? 28.144 3.556 -27.995 1.00 81.06 190 ALA A CA 1
ATOM 1466 C C . ALA A 1 190 ? 27.676 4.736 -27.123 1.00 81.06 190 ALA A C 1
ATOM 1468 O O . ALA A 1 190 ? 26.650 4.620 -26.464 1.00 81.06 190 ALA A O 1
ATOM 1469 N N . GLN A 1 191 ? 28.340 5.893 -27.199 1.00 80.06 191 GLN A N 1
ATOM 1470 C CA . GLN A 1 191 ? 27.919 7.126 -26.523 1.00 80.06 191 GLN A CA 1
ATOM 1471 C C . GLN A 1 191 ? 26.578 7.650 -27.051 1.00 80.06 191 GLN A C 1
ATOM 1473 O O . GLN A 1 191 ? 25.682 7.946 -26.266 1.00 80.06 191 GLN A O 1
ATOM 1478 N N . ARG A 1 192 ? 26.392 7.710 -28.378 1.00 81.19 192 ARG A N 1
ATOM 1479 C CA . ARG A 1 192 ? 25.129 8.156 -29.000 1.00 81.19 192 ARG A CA 1
ATOM 1480 C C . ARG A 1 192 ? 23.949 7.252 -28.666 1.00 81.19 192 ARG A C 1
ATOM 1482 O O . ARG A 1 192 ? 22.845 7.736 -28.452 1.00 81.19 192 ARG A O 1
ATOM 1489 N N . PHE A 1 193 ? 24.182 5.946 -28.632 1.00 79.31 193 PHE A N 1
ATOM 1490 C CA . PHE A 1 193 ? 23.170 4.952 -28.286 1.00 79.31 193 PHE A CA 1
ATOM 1491 C C . PHE A 1 193 ? 23.101 4.688 -26.777 1.00 79.31 193 PHE A C 1
ATOM 1493 O O . PHE A 1 193 ? 22.311 3.854 -26.338 1.00 79.31 193 PHE A O 1
ATOM 1500 N N . GLY A 1 194 ? 23.902 5.406 -25.981 1.00 71.88 194 GLY A N 1
ATOM 1501 C CA . GLY A 1 194 ? 23.968 5.270 -24.535 1.00 71.88 194 GLY A CA 1
ATOM 1502 C C . GLY A 1 194 ? 24.145 3.823 -24.091 1.00 71.88 194 GLY A C 1
ATOM 1503 O O . GLY A 1 194 ? 23.465 3.432 -23.141 1.00 71.88 194 GLY A O 1
ATOM 1504 N N . MET A 1 195 ? 24.974 3.036 -24.797 1.00 65.62 195 MET A N 1
ATOM 1505 C CA . MET A 1 195 ? 25.317 1.678 -24.382 1.00 65.62 195 MET A CA 1
ATOM 1506 C C . MET A 1 195 ? 25.884 1.759 -22.978 1.00 65.62 195 MET A C 1
ATOM 1508 O O . MET A 1 195 ? 26.844 2.475 -22.699 1.00 65.62 195 MET A O 1
ATOM 1512 N N . VAL A 1 196 ? 25.154 1.107 -22.094 1.00 55.53 196 VAL A N 1
ATOM 1513 C CA . VAL A 1 196 ? 25.164 1.376 -20.678 1.00 55.53 196 VAL A CA 1
ATOM 1514 C C . VAL A 1 196 ? 26.390 0.680 -20.099 1.00 55.53 196 VAL A C 1
ATOM 1516 O O . VAL A 1 196 ? 26.441 -0.545 -20.058 1.00 55.53 196 VAL A O 1
ATOM 1519 N N . THR A 1 197 ? 27.414 1.433 -19.699 1.00 58.84 197 THR A N 1
ATOM 1520 C CA . THR A 1 197 ? 28.377 0.902 -18.726 1.00 58.84 197 THR A CA 1
ATOM 1521 C C . THR A 1 197 ? 27.594 0.571 -17.453 1.00 58.84 197 THR A C 1
ATOM 1523 O O . THR A 1 197 ? 26.599 1.244 -17.174 1.00 58.84 197 THR A O 1
ATOM 1526 N N . ALA A 1 198 ? 27.985 -0.456 -16.694 1.00 61.72 198 ALA A N 1
ATOM 1527 C CA . ALA A 1 198 ? 27.216 -0.939 -15.536 1.00 61.72 198 ALA A CA 1
ATOM 1528 C C . ALA A 1 198 ? 26.794 0.191 -14.564 1.00 61.72 198 ALA A C 1
ATOM 1530 O O . ALA A 1 198 ? 25.670 0.192 -14.058 1.00 61.72 198 ALA A O 1
ATOM 1531 N N . ASP A 1 199 ? 27.631 1.221 -14.413 1.00 60.69 199 ASP A N 1
ATOM 1532 C CA . ASP A 1 199 ? 27.353 2.402 -13.586 1.00 60.69 199 ASP A CA 1
ATOM 1533 C C . ASP A 1 199 ? 26.184 3.254 -14.111 1.00 60.69 199 ASP A C 1
ATOM 1535 O O . ASP A 1 199 ? 25.375 3.776 -13.342 1.00 60.69 199 ASP A O 1
ATOM 1539 N N . THR A 1 200 ? 26.004 3.324 -15.433 1.00 72.75 200 THR A N 1
ATOM 1540 C CA . THR A 1 200 ? 24.885 4.048 -16.056 1.00 72.75 200 THR A CA 1
ATOM 1541 C C . THR A 1 200 ? 23.567 3.257 -16.028 1.00 72.75 200 THR A C 1
ATOM 1543 O O . THR A 1 200 ? 22.496 3.844 -16.207 1.00 72.75 200 THR A O 1
ATOM 1546 N N . GLU A 1 201 ? 23.584 1.940 -15.767 1.00 76.38 201 GLU A N 1
ATOM 1547 C CA . GLU A 1 201 ? 22.355 1.134 -15.656 1.00 76.38 201 GLU A CA 1
ATOM 1548 C C . GLU A 1 201 ? 21.667 1.388 -14.322 1.00 76.38 201 GLU A C 1
ATOM 1550 O O . GLU A 1 201 ? 20.445 1.568 -14.279 1.00 76.38 201 GLU A O 1
ATOM 1555 N N . ALA A 1 202 ? 22.452 1.461 -13.245 1.00 78.38 202 ALA A N 1
ATOM 1556 C CA . ALA A 1 202 ? 21.962 1.782 -11.913 1.00 78.38 202 ALA A CA 1
ATOM 1557 C C . ALA A 1 202 ? 21.289 3.163 -11.888 1.00 78.38 202 ALA A C 1
ATOM 1559 O O . ALA A 1 202 ? 20.176 3.309 -11.373 1.00 78.38 202 ALA A O 1
ATOM 1560 N N . GLU A 1 203 ? 21.904 4.160 -12.527 1.00 80.38 203 GLU A N 1
ATOM 1561 C CA . GLU A 1 203 ? 21.361 5.515 -12.594 1.00 80.38 203 GLU A CA 1
ATOM 1562 C C . GLU A 1 203 ? 20.110 5.604 -13.483 1.00 80.38 203 GLU A C 1
ATOM 1564 O O . GLU A 1 203 ? 19.095 6.173 -13.075 1.00 80.38 203 GLU A O 1
ATOM 1569 N N . LYS A 1 204 ? 20.096 4.943 -14.651 1.00 83.12 204 LYS A N 1
ATOM 1570 C CA . LYS A 1 204 ? 18.884 4.847 -15.489 1.00 83.12 204 LYS A CA 1
ATOM 1571 C C . LYS A 1 204 ? 17.744 4.129 -14.771 1.00 83.12 204 LYS A C 1
ATOM 1573 O O . LYS A 1 204 ? 16.587 4.533 -14.908 1.00 83.12 204 LYS A O 1
ATOM 1578 N N . LYS A 1 205 ? 18.039 3.080 -13.996 1.00 84.12 205 LYS A N 1
ATOM 1579 C CA . LYS A 1 205 ? 17.047 2.375 -13.175 1.00 84.12 205 LYS A CA 1
ATOM 1580 C C . LYS A 1 205 ? 16.507 3.286 -12.076 1.00 84.12 205 LYS A C 1
ATOM 1582 O O . LYS A 1 205 ? 15.292 3.321 -11.909 1.00 84.12 205 LYS A O 1
ATOM 1587 N N . ARG A 1 206 ? 17.370 4.071 -11.418 1.00 83.25 206 ARG A N 1
ATOM 158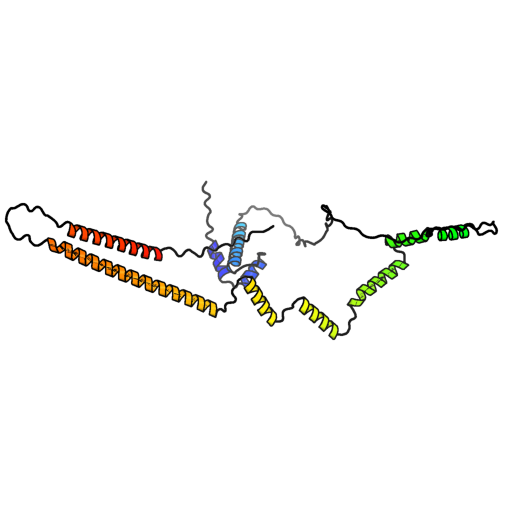8 C CA . ARG A 1 206 ? 16.994 5.080 -10.413 1.00 83.25 206 ARG A CA 1
ATOM 1589 C C . ARG A 1 206 ? 16.106 6.184 -11.000 1.00 83.25 206 ARG A C 1
ATOM 1591 O O . ARG A 1 206 ? 15.064 6.505 -10.432 1.00 83.25 206 ARG A O 1
ATOM 1598 N N . LEU A 1 207 ? 16.465 6.738 -12.157 1.00 84.88 207 LEU A N 1
ATOM 1599 C CA . LEU A 1 207 ? 15.659 7.751 -12.850 1.00 84.88 207 LEU A CA 1
ATOM 1600 C C . LEU A 1 207 ? 14.311 7.186 -13.303 1.00 84.88 207 LEU A C 1
ATOM 1602 O O . LEU A 1 207 ? 13.276 7.831 -13.141 1.00 84.88 207 LEU A O 1
ATOM 1606 N N . ARG A 1 208 ? 14.300 5.952 -13.820 1.00 86.31 208 ARG A N 1
ATOM 1607 C CA . ARG A 1 208 ? 13.068 5.239 -14.170 1.00 86.31 208 ARG A CA 1
ATOM 1608 C C . ARG A 1 208 ? 12.180 5.073 -12.941 1.00 86.31 208 ARG A C 1
ATOM 1610 O O . ARG A 1 208 ? 11.009 5.419 -12.995 1.00 86.31 208 ARG A O 1
ATOM 1617 N N . SER A 1 209 ? 12.713 4.589 -11.829 1.00 83.94 209 SER A N 1
ATOM 1618 C CA . SER A 1 209 ? 11.932 4.397 -10.608 1.00 83.94 209 SER A CA 1
ATOM 1619 C C . SER A 1 209 ? 11.401 5.711 -10.027 1.00 83.94 209 SER A C 1
ATOM 1621 O O . SER A 1 209 ? 10.250 5.741 -9.605 1.00 83.94 209 SER A O 1
ATOM 1623 N N . ILE A 1 210 ? 12.160 6.814 -10.113 1.00 82.06 210 ILE A N 1
ATOM 1624 C CA . ILE A 1 210 ? 11.662 8.160 -9.776 1.00 82.06 210 ILE A CA 1
ATOM 1625 C C . ILE A 1 210 ? 10.497 8.541 -10.698 1.00 82.06 210 ILE A C 1
ATOM 1627 O O . ILE A 1 210 ? 9.435 8.926 -10.219 1.00 82.06 210 ILE A O 1
ATOM 1631 N N . ARG A 1 211 ? 10.655 8.363 -12.016 1.00 84.00 211 ARG A N 1
ATOM 1632 C CA . ARG A 1 211 ? 9.620 8.678 -13.013 1.00 84.00 211 ARG A CA 1
ATOM 1633 C C . ARG A 1 211 ? 8.333 7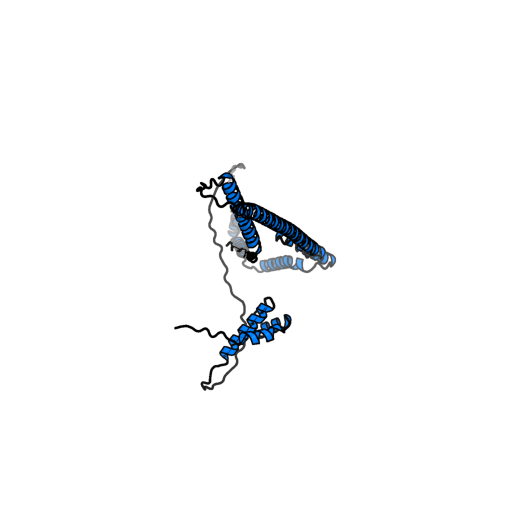.876 -12.815 1.00 84.00 211 ARG A C 1
ATOM 1635 O O . ARG A 1 211 ? 7.252 8.401 -13.044 1.00 84.00 211 ARG A O 1
ATOM 1642 N N . PHE A 1 212 ? 8.447 6.615 -12.412 1.00 87.06 212 PHE A N 1
ATOM 1643 C CA . PHE A 1 212 ? 7.304 5.732 -12.174 1.00 87.06 212 PHE A CA 1
ATOM 1644 C C . PHE A 1 212 ? 6.795 5.771 -10.724 1.00 87.06 212 PHE A C 1
ATOM 1646 O O . PHE A 1 212 ? 5.930 4.974 -10.371 1.00 87.06 212 PHE A O 1
ATOM 1653 N N . GLY A 1 213 ? 7.335 6.647 -9.867 1.00 80.94 213 GLY A N 1
ATOM 1654 C CA . GLY A 1 213 ? 6.953 6.717 -8.453 1.00 80.94 213 GLY A CA 1
ATOM 1655 C C . GLY A 1 213 ? 7.255 5.438 -7.663 1.00 80.94 213 GLY A C 1
ATOM 1656 O O . GLY A 1 213 ? 6.793 5.274 -6.534 1.00 80.94 213 GLY A O 1
ATOM 1657 N N . VAL A 1 214 ? 8.043 4.519 -8.229 1.00 79.00 214 VAL A N 1
ATOM 1658 C CA . VAL A 1 214 ? 8.511 3.325 -7.532 1.00 79.00 214 VAL A CA 1
ATOM 1659 C C . VAL A 1 214 ? 9.622 3.793 -6.612 1.00 79.00 214 VAL A C 1
ATOM 1661 O O . VAL A 1 214 ? 10.768 3.946 -7.017 1.00 79.00 214 VAL A O 1
ATOM 1664 N N . SER A 1 215 ? 9.263 4.090 -5.370 1.00 68.12 215 SER A N 1
ATOM 1665 C CA . SER A 1 215 ? 10.218 4.538 -4.369 1.00 68.12 215 SER A CA 1
ATOM 1666 C C . SER A 1 215 ? 11.385 3.543 -4.279 1.00 68.12 215 SER A C 1
ATOM 1668 O O . SER A 1 215 ? 11.192 2.378 -3.914 1.00 68.12 215 SER A O 1
ATOM 1670 N N . VAL A 1 216 ? 12.596 4.011 -4.610 1.00 72.50 216 VAL A N 1
ATOM 1671 C CA . VAL A 1 216 ? 13.877 3.287 -4.445 1.00 72.50 216 VAL A CA 1
ATOM 1672 C C . VAL A 1 216 ? 14.284 3.266 -2.978 1.00 72.50 216 VAL A C 1
ATOM 1674 O O . VAL A 1 216 ? 15.458 3.369 -2.649 1.00 72.50 216 VAL A O 1
ATOM 1677 N N . MET A 1 217 ? 13.301 3.191 -2.085 1.00 75.75 217 MET A N 1
ATOM 1678 C CA . MET A 1 217 ? 13.589 2.962 -0.687 1.00 75.75 217 MET A CA 1
ATOM 1679 C C . MET A 1 217 ? 14.295 1.622 -0.602 1.00 75.75 217 MET A C 1
ATOM 1681 O O . MET A 1 217 ? 13.830 0.634 -1.202 1.00 75.75 217 MET A O 1
ATOM 1685 N N . SER A 1 218 ? 15.414 1.611 0.111 1.00 82.31 218 SER A N 1
ATOM 1686 C CA . SER A 1 218 ? 16.093 0.371 0.432 1.00 82.31 218 SER A CA 1
ATOM 1687 C C . SER A 1 218 ? 15.096 -0.566 1.125 1.00 82.31 218 SER A C 1
ATOM 1689 O O . SER A 1 218 ? 14.060 -0.156 1.667 1.00 82.31 218 SER A O 1
ATOM 1691 N N . THR A 1 219 ? 15.360 -1.866 1.066 1.00 80.50 219 THR A N 1
ATOM 1692 C CA . THR A 1 219 ? 14.547 -2.843 1.800 1.00 80.50 219 THR A CA 1
ATOM 1693 C C . THR A 1 219 ? 14.484 -2.500 3.288 1.00 80.50 219 THR A C 1
ATOM 1695 O O . THR A 1 219 ? 13.441 -2.674 3.909 1.00 80.50 219 THR A O 1
ATOM 1698 N N . GLU A 1 220 ? 15.566 -1.938 3.820 1.00 85.62 220 GLU A N 1
ATOM 1699 C CA . GLU A 1 220 ? 15.691 -1.480 5.198 1.00 85.62 220 GLU A CA 1
ATOM 1700 C C . GLU A 1 220 ? 14.792 -0.275 5.499 1.00 85.62 220 GLU A C 1
ATOM 1702 O O . GLU A 1 220 ? 13.983 -0.342 6.418 1.00 85.62 220 GLU A O 1
ATOM 1707 N N . GLU A 1 221 ? 14.786 0.760 4.657 1.00 87.88 221 GLU A N 1
ATOM 1708 C CA . GLU A 1 221 ? 13.899 1.922 4.835 1.00 87.88 221 GLU A CA 1
ATOM 1709 C C . GLU A 1 221 ? 12.410 1.539 4.739 1.00 87.88 221 GLU A C 1
ATOM 1711 O O . GLU A 1 221 ? 11.548 2.111 5.413 1.00 87.88 221 GLU A O 1
ATOM 1716 N N . LYS A 1 222 ? 12.069 0.542 3.909 1.00 85.88 222 LYS A N 1
ATOM 1717 C CA . LYS A 1 222 ? 10.701 -0.003 3.847 1.00 85.88 222 LYS A CA 1
ATOM 1718 C C . LYS A 1 222 ? 10.323 -0.722 5.140 1.00 85.88 222 LYS A C 1
ATOM 1720 O O . LYS A 1 222 ? 9.200 -0.543 5.615 1.00 85.88 222 LYS A O 1
ATOM 1725 N N . MET A 1 223 ? 11.242 -1.511 5.695 1.00 88.75 223 MET A N 1
ATOM 1726 C CA . MET A 1 223 ? 11.058 -2.194 6.977 1.00 88.75 223 MET A CA 1
ATOM 1727 C C . MET A 1 223 ? 10.927 -1.194 8.123 1.00 88.75 223 MET A C 1
ATOM 1729 O O . MET A 1 223 ? 10.031 -1.336 8.948 1.00 88.75 223 MET A O 1
ATOM 1733 N N . GLU A 1 224 ? 11.734 -0.138 8.131 1.00 94.38 224 GLU A N 1
ATOM 1734 C CA . GLU A 1 224 ? 11.671 0.916 9.140 1.00 94.38 224 GLU A CA 1
ATOM 1735 C C . GLU A 1 224 ? 10.347 1.691 9.074 1.00 94.38 224 GLU A C 1
ATOM 1737 O O . GLU A 1 224 ? 9.678 1.887 10.089 1.00 94.38 224 GLU A O 1
ATOM 1742 N N . ARG A 1 225 ? 9.880 2.061 7.873 1.00 90.50 225 ARG A N 1
ATOM 1743 C CA . ARG A 1 225 ? 8.549 2.673 7.702 1.00 90.50 225 ARG A CA 1
ATOM 1744 C C . ARG A 1 225 ? 7.428 1.760 8.182 1.00 90.50 225 ARG A C 1
ATOM 1746 O O . ARG A 1 225 ? 6.461 2.241 8.776 1.00 90.50 225 ARG A O 1
ATOM 1753 N N . LEU A 1 226 ? 7.541 0.458 7.924 1.00 91.88 226 LEU A N 1
ATOM 1754 C CA . LEU A 1 226 ? 6.575 -0.525 8.398 1.00 91.88 226 LEU A CA 1
ATOM 1755 C C . LEU A 1 226 ? 6.610 -0.632 9.930 1.00 91.88 226 LEU A C 1
ATOM 1757 O O . LEU A 1 226 ? 5.555 -0.569 10.556 1.00 91.88 226 LEU A O 1
ATOM 1761 N N . ALA A 1 227 ? 7.796 -0.705 10.535 1.00 94.94 227 ALA A N 1
ATOM 1762 C CA . ALA A 1 227 ? 7.985 -0.743 11.983 1.00 94.94 227 ALA A CA 1
ATOM 1763 C C . ALA A 1 227 ? 7.418 0.512 12.666 1.00 94.94 227 ALA A C 1
ATOM 1765 O O . ALA A 1 227 ? 6.634 0.401 13.608 1.00 94.94 227 ALA A O 1
ATOM 1766 N N . ASN A 1 228 ? 7.703 1.700 12.131 1.00 94.62 228 ASN A N 1
ATOM 1767 C CA . ASN A 1 228 ? 7.152 2.964 12.625 1.00 94.62 228 ASN A CA 1
ATOM 1768 C C . ASN A 1 228 ? 5.622 3.012 12.509 1.00 94.62 228 ASN A C 1
ATOM 1770 O O . ASN A 1 228 ? 4.934 3.486 13.417 1.00 94.62 228 ASN A O 1
ATOM 1774 N N . LYS A 1 229 ? 5.063 2.470 11.420 1.00 93.56 229 LYS A N 1
ATOM 1775 C CA . LYS A 1 229 ? 3.611 2.324 11.264 1.00 93.56 229 LYS A CA 1
ATOM 1776 C C . LYS A 1 229 ? 3.029 1.407 12.344 1.00 93.56 229 LYS A C 1
ATOM 1778 O O . LYS A 1 229 ? 2.020 1.770 12.946 1.00 93.56 229 LYS A O 1
ATOM 1783 N N . TYR A 1 230 ? 3.668 0.269 12.621 1.00 92.88 230 TYR A N 1
ATOM 1784 C CA . TYR A 1 230 ? 3.266 -0.644 13.696 1.00 92.88 230 TYR A CA 1
ATOM 1785 C C . TYR A 1 230 ? 3.353 0.004 15.078 1.00 92.88 230 TYR A C 1
ATOM 1787 O O . TYR A 1 230 ? 2.420 -0.132 15.864 1.00 92.88 230 TYR A O 1
ATOM 1795 N N . LEU A 1 231 ? 4.418 0.752 15.364 1.00 95.25 231 LEU A N 1
ATOM 1796 C CA . LEU A 1 231 ? 4.589 1.430 16.647 1.00 95.25 231 LEU A CA 1
ATOM 1797 C C . LEU A 1 231 ? 3.505 2.493 16.873 1.00 95.25 231 LEU A C 1
ATOM 1799 O O . LEU A 1 231 ? 2.921 2.565 17.953 1.00 95.25 231 LEU A O 1
ATOM 1803 N N . LYS A 1 232 ? 3.167 3.263 15.831 1.00 93.88 232 LYS A N 1
ATOM 1804 C CA . LYS A 1 232 ? 2.070 4.238 15.877 1.00 93.88 232 LYS A CA 1
ATOM 1805 C C . LYS A 1 232 ? 0.714 3.568 16.117 1.00 93.88 232 LYS A C 1
ATOM 1807 O O . LYS A 1 232 ? -0.056 4.042 16.948 1.00 93.88 232 LYS A O 1
ATOM 1812 N N . LEU A 1 233 ? 0.434 2.468 15.414 1.00 90.88 233 LEU A N 1
ATOM 1813 C CA . LEU A 1 233 ? -0.785 1.670 15.605 1.00 9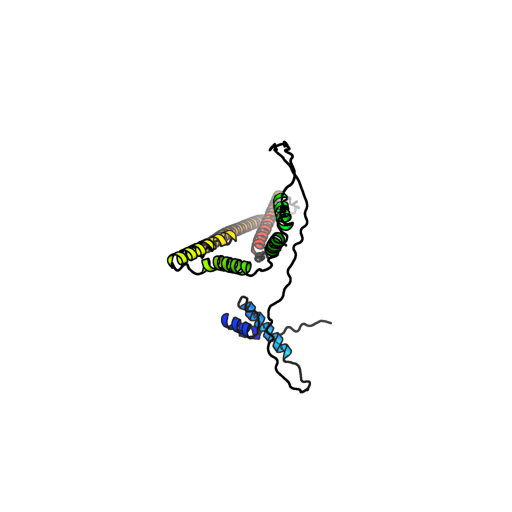0.88 233 LEU A CA 1
ATOM 1814 C C . LEU A 1 233 ? -0.871 1.098 17.025 1.00 90.88 233 LEU A C 1
ATOM 1816 O O . LEU A 1 233 ? -1.934 1.151 17.637 1.00 90.88 233 LEU A O 1
ATOM 1820 N N . ARG A 1 234 ? 0.247 0.606 17.570 1.00 91.69 234 ARG A N 1
ATOM 1821 C CA . ARG A 1 234 ? 0.320 0.099 18.943 1.00 91.69 234 ARG A CA 1
ATOM 1822 C C . ARG A 1 234 ? 0.013 1.191 19.966 1.00 91.69 234 ARG A C 1
ATOM 1824 O O . ARG A 1 234 ? -0.838 0.987 20.818 1.00 91.69 234 ARG A O 1
ATOM 1831 N N . GLY A 1 235 ? 0.621 2.371 19.830 1.00 90.88 235 GLY A N 1
ATOM 1832 C CA . GLY A 1 235 ? 0.336 3.497 20.725 1.00 90.88 235 GLY A CA 1
ATOM 1833 C C . GLY A 1 235 ? -1.136 3.925 20.695 1.00 90.88 235 GLY A C 1
ATOM 1834 O O . GLY A 1 235 ? -1.718 4.209 21.738 1.00 90.88 235 GLY A O 1
ATOM 1835 N N . GLN A 1 236 ? -1.771 3.913 19.517 1.00 87.62 236 GLN A N 1
ATOM 1836 C CA . GLN A 1 236 ? -3.212 4.166 19.402 1.00 87.62 236 GLN A CA 1
ATOM 1837 C C . GLN A 1 236 ? -4.039 3.103 20.140 1.00 87.62 236 GLN A C 1
ATOM 1839 O O . GLN A 1 236 ? -4.968 3.457 20.866 1.00 87.62 236 GLN A O 1
ATOM 1844 N N . TYR A 1 237 ? -3.682 1.824 20.010 1.00 84.62 237 TYR A N 1
ATOM 1845 C CA . TYR A 1 237 ? -4.358 0.733 20.713 1.00 84.62 237 TYR A CA 1
ATOM 1846 C C . TYR A 1 237 ? -4.241 0.865 22.240 1.00 84.62 237 TYR A C 1
ATOM 1848 O O . TYR A 1 237 ? -5.256 0.820 22.930 1.00 84.62 237 TYR A O 1
ATOM 1856 N N . ASP A 1 238 ? -3.044 1.158 22.755 1.00 90.50 238 ASP A N 1
ATOM 1857 C CA . ASP A 1 238 ? -2.816 1.345 24.193 1.00 90.50 238 ASP A CA 1
ATOM 1858 C C . ASP A 1 238 ? -3.668 2.500 24.760 1.00 90.50 238 ASP A C 1
ATOM 1860 O O . ASP A 1 238 ? -4.192 2.418 25.872 1.00 90.50 238 ASP A O 1
ATOM 1864 N N . THR A 1 239 ? -3.844 3.592 24.002 1.00 90.12 239 THR A N 1
ATOM 1865 C CA . THR A 1 239 ? -4.719 4.703 24.426 1.00 90.12 239 THR A CA 1
ATOM 1866 C C . THR A 1 239 ? -6.199 4.324 24.437 1.00 90.12 239 THR A C 1
ATOM 1868 O O . THR A 1 239 ? -6.926 4.715 25.350 1.00 90.12 239 THR A O 1
ATOM 1871 N N . LEU A 1 240 ? -6.650 3.540 23.454 1.00 84.38 240 LEU A N 1
ATOM 1872 C CA . LEU A 1 240 ? -8.016 3.019 23.392 1.00 84.38 240 LEU A CA 1
ATOM 1873 C C . LEU A 1 240 ? -8.310 2.091 24.574 1.00 84.38 240 LEU A C 1
ATOM 1875 O O . LEU A 1 240 ? -9.367 2.209 25.193 1.00 84.38 240 LEU A O 1
ATOM 1879 N N . GLU A 1 241 ? -7.362 1.222 24.919 1.00 88.62 241 GLU A N 1
ATOM 1880 C CA . GLU A 1 241 ? -7.481 0.289 26.037 1.00 88.62 241 GLU A CA 1
ATOM 1881 C C . GLU A 1 241 ? -7.575 1.015 27.387 1.00 88.62 241 GLU A C 1
ATOM 1883 O O . GLU A 1 241 ? -8.456 0.703 28.191 1.00 88.62 241 GLU A O 1
ATOM 1888 N N . ARG A 1 242 ? -6.755 2.055 27.611 1.00 91.94 242 ARG A N 1
ATOM 1889 C CA . ARG A 1 242 ? -6.864 2.907 28.812 1.00 91.94 242 ARG A CA 1
ATOM 1890 C C . ARG A 1 242 ? -8.220 3.602 28.898 1.00 91.94 242 ARG A C 1
ATOM 1892 O O . ARG A 1 242 ? -8.884 3.506 29.925 1.00 91.94 242 ARG A O 1
ATOM 1899 N N . ASN A 1 243 ? -8.670 4.223 27.807 1.00 86.69 243 ASN A N 1
ATOM 1900 C CA . ASN A 1 243 ? -9.963 4.912 27.766 1.00 86.69 243 ASN A CA 1
ATOM 1901 C C . ASN A 1 243 ? -11.139 3.960 28.044 1.00 86.69 243 ASN A C 1
ATOM 1903 O O . ASN A 1 243 ? -12.103 4.337 28.715 1.00 86.69 243 ASN A O 1
ATOM 1907 N N . TYR A 1 244 ? -11.066 2.725 27.538 1.00 88.12 244 TYR A N 1
ATOM 1908 C CA . TYR A 1 244 ? -12.051 1.684 27.820 1.00 88.12 244 TYR A CA 1
ATOM 1909 C C . TYR A 1 244 ? -12.034 1.290 29.303 1.00 88.12 244 TYR A C 1
ATOM 1911 O O . TYR A 1 244 ? -13.087 1.267 29.940 1.00 88.12 244 TYR A O 1
ATOM 1919 N N . ALA A 1 245 ? -10.853 1.041 29.876 1.00 91.06 245 ALA A N 1
ATOM 1920 C CA . ALA A 1 245 ? -10.703 0.698 31.290 1.00 91.06 245 ALA A CA 1
ATOM 1921 C C . ALA A 1 245 ? -11.215 1.810 32.224 1.00 91.06 245 ALA A C 1
ATOM 1923 O O . ALA A 1 245 ? -11.893 1.523 33.212 1.00 91.06 245 ALA A O 1
ATOM 1924 N N . ASP A 1 246 ? -10.946 3.073 31.896 1.00 90.00 246 ASP A N 1
ATOM 1925 C CA . ASP A 1 246 ? -11.415 4.224 32.670 1.00 90.00 246 ASP A CA 1
ATOM 1926 C C . ASP A 1 246 ? -12.936 4.391 32.577 1.00 90.00 246 ASP A C 1
ATOM 1928 O O . ASP A 1 246 ? -13.592 4.560 33.604 1.00 90.00 246 ASP A O 1
ATOM 1932 N N . SER A 1 247 ? -13.520 4.206 31.388 1.00 87.38 247 SER A N 1
ATOM 1933 C CA . SER A 1 247 ? -14.983 4.221 31.208 1.00 87.38 247 SER A CA 1
ATOM 1934 C C . SER A 1 247 ? -15.671 3.095 31.999 1.00 87.38 247 SER A C 1
ATOM 1936 O O . SER A 1 247 ? -16.744 3.288 32.568 1.00 87.38 247 SER A O 1
ATOM 1938 N N . GLN A 1 248 ? -15.045 1.915 32.087 1.00 87.12 248 GLN A N 1
ATOM 1939 C CA . GLN A 1 248 ? -15.549 0.805 32.905 1.00 87.12 248 GLN A CA 1
ATOM 1940 C C . GLN A 1 248 ? -15.454 1.094 34.410 1.00 87.12 248 GLN A C 1
ATOM 1942 O O . GLN A 1 248 ? -16.344 0.700 35.168 1.00 87.12 248 GLN A O 1
ATOM 1947 N N . ARG A 1 249 ? -14.400 1.789 34.859 1.00 94.50 249 ARG A N 1
ATOM 1948 C CA . ARG A 1 249 ? -14.277 2.248 36.251 1.00 94.50 249 ARG A CA 1
ATOM 1949 C C . ARG A 1 249 ? -15.352 3.274 36.600 1.00 94.50 249 ARG A C 1
ATOM 1951 O O . ARG A 1 249 ? -16.025 3.088 37.610 1.00 94.50 249 ARG A O 1
ATOM 1958 N N . GLU A 1 250 ? -15.564 4.277 35.746 1.00 93.25 250 GLU A N 1
ATOM 1959 C CA . GLU A 1 250 ? -16.624 5.284 35.914 1.00 93.25 250 GLU A CA 1
ATOM 1960 C C . GLU A 1 250 ? -17.998 4.608 36.027 1.00 93.25 250 GLU A C 1
ATOM 1962 O O . GLU A 1 250 ? -18.726 4.840 36.989 1.00 93.25 250 GLU A O 1
ATOM 1967 N N . LYS A 1 251 ? -18.314 3.670 35.123 1.00 89.25 251 LYS A N 1
ATOM 1968 C CA . LYS A 1 251 ? -19.571 2.909 35.167 1.00 89.25 251 LYS A CA 1
ATOM 1969 C C . LYS A 1 251 ? -19.769 2.163 36.493 1.00 89.25 251 LYS A C 1
ATOM 1971 O O . LYS A 1 251 ? -20.866 2.188 37.049 1.00 89.25 251 LYS A O 1
ATOM 1976 N N . ARG A 1 252 ? -18.732 1.486 37.003 1.00 94.44 252 ARG A N 1
ATOM 1977 C CA . ARG A 1 252 ? -18.803 0.756 38.284 1.00 94.44 252 ARG A CA 1
ATOM 1978 C C . ARG A 1 252 ? -19.046 1.693 39.464 1.00 94.44 252 ARG A C 1
ATOM 1980 O O . ARG A 1 252 ? -19.835 1.349 40.339 1.00 94.44 252 ARG A O 1
ATOM 1987 N N . GLU A 1 253 ? -18.405 2.858 39.476 1.00 96.19 253 GLU A N 1
ATOM 1988 C CA . GLU A 1 253 ? -18.587 3.840 40.546 1.00 96.19 253 GLU A CA 1
ATOM 1989 C C . GLU A 1 253 ? -20.003 4.432 40.529 1.00 96.19 253 GLU A C 1
ATOM 1991 O O . GLU A 1 253 ? -20.648 4.503 41.572 1.00 96.19 253 GLU A O 1
ATOM 1996 N N . LEU A 1 254 ? -20.542 4.755 39.347 1.00 89.75 254 LEU A N 1
ATOM 1997 C CA . LEU A 1 254 ? -21.925 5.232 39.215 1.00 89.75 254 LEU A CA 1
ATOM 1998 C C . LEU A 1 254 ? -22.939 4.170 39.659 1.00 89.75 254 LEU A C 1
ATOM 2000 O O . LEU A 1 254 ? -23.890 4.488 40.368 1.00 89.75 254 LEU A O 1
ATOM 2004 N N . LEU A 1 255 ? -22.722 2.898 39.304 1.00 90.44 255 LEU A N 1
ATOM 2005 C CA . LEU A 1 255 ? -23.562 1.791 39.778 1.00 90.44 255 LEU A CA 1
ATOM 2006 C C . LEU A 1 255 ? -23.513 1.643 41.305 1.00 90.44 255 LEU A C 1
ATOM 2008 O O . LEU A 1 255 ? -24.544 1.404 41.932 1.00 90.44 255 LEU A O 1
ATOM 2012 N N . LYS A 1 256 ? -22.335 1.821 41.913 1.00 94.75 256 LYS A N 1
ATOM 2013 C CA . LYS A 1 256 ? -22.171 1.804 43.370 1.00 94.75 256 LYS A CA 1
ATOM 2014 C C . LYS A 1 256 ? -22.924 2.961 44.034 1.00 94.75 256 LYS A C 1
ATOM 2016 O O . LYS A 1 256 ? -23.637 2.726 45.006 1.00 94.75 256 LYS A O 1
ATOM 2021 N N . GLN A 1 257 ? -22.823 4.174 43.485 1.00 92.44 257 GLN A N 1
ATOM 2022 C CA . GLN A 1 257 ? -23.569 5.344 43.966 1.00 92.44 257 GLN A CA 1
ATOM 2023 C C . GLN A 1 257 ? -25.085 5.126 43.863 1.00 92.44 257 GLN A C 1
ATOM 2025 O O . GLN A 1 257 ? -25.815 5.378 44.823 1.00 92.44 257 GLN A O 1
ATOM 2030 N N . LEU A 1 258 ? -25.555 4.579 42.738 1.00 88.56 258 LEU A N 1
ATOM 2031 C CA . LEU A 1 258 ? -26.964 4.248 42.522 1.00 88.56 258 LEU A CA 1
ATOM 2032 C C . LEU A 1 258 ? -27.466 3.203 43.534 1.00 88.56 258 LEU A C 1
ATOM 2034 O O . LEU A 1 258 ? -28.544 3.358 44.106 1.00 88.56 258 LEU A O 1
ATOM 2038 N N . SER A 1 259 ? -26.666 2.167 43.801 1.00 91.38 259 SER A N 1
ATOM 2039 C CA . SER A 1 259 ? -26.987 1.146 44.804 1.00 91.38 259 SER A CA 1
ATOM 2040 C C . SER A 1 259 ? -27.033 1.721 46.223 1.00 91.38 259 SER A C 1
ATOM 2042 O O . SER A 1 259 ? -27.943 1.390 46.976 1.00 91.38 259 SER A O 1
ATOM 2044 N N . SER A 1 260 ? -26.105 2.612 46.594 1.00 88.88 260 SER A N 1
ATOM 2045 C CA . SER A 1 260 ? -26.137 3.243 47.920 1.00 88.88 260 SER A CA 1
ATOM 2046 C C . SER A 1 260 ? -27.352 4.149 48.126 1.00 88.88 260 SER A C 1
ATOM 2048 O O . SER A 1 260 ? -27.882 4.186 49.231 1.00 88.88 260 SER A O 1
ATOM 2050 N N . LYS A 1 261 ? -27.820 4.841 47.076 1.00 86.12 261 LYS A N 1
ATOM 2051 C CA . LYS A 1 261 ? -29.006 5.708 47.162 1.00 86.12 261 LYS A CA 1
ATOM 2052 C C . LYS A 1 261 ? -30.311 4.918 47.249 1.00 86.12 261 LYS A C 1
ATOM 2054 O O . LYS A 1 261 ? -31.213 5.328 47.956 1.00 86.12 261 LYS A O 1
ATOM 2059 N N . THR A 1 262 ? -30.402 3.785 46.557 1.00 81.81 262 THR A N 1
ATOM 2060 C CA . THR A 1 262 ? -31.625 2.959 46.530 1.00 81.81 262 THR A CA 1
ATOM 2061 C C . THR A 1 262 ? -31.816 2.130 47.801 1.00 81.81 262 THR A C 1
ATOM 2063 O O . THR A 1 262 ? -32.934 2.005 48.281 1.00 81.81 262 THR A O 1
ATOM 2066 N N . ASN A 1 263 ? -30.736 1.619 48.399 1.00 79.81 263 ASN A N 1
ATOM 2067 C CA . ASN A 1 263 ? -30.820 0.801 49.616 1.00 79.81 263 ASN A CA 1
ATOM 2068 C C . ASN A 1 263 ? -31.033 1.619 50.908 1.00 79.81 263 ASN A C 1
ATOM 2070 O O . ASN A 1 263 ? -31.340 1.043 51.949 1.00 79.81 263 ASN A O 1
ATOM 2074 N N . GLY A 1 264 ? -30.846 2.944 50.875 1.00 66.25 264 GLY A N 1
ATOM 2075 C CA . GLY A 1 264 ? -31.020 3.817 52.044 1.00 66.25 264 GLY A CA 1
ATOM 2076 C C . GLY A 1 264 ? -32.480 4.054 52.447 1.00 66.25 264 GLY A C 1
ATOM 2077 O O . GLY A 1 264 ? -32.733 4.481 53.571 1.00 66.25 264 GLY A O 1
ATOM 2078 N N . THR A 1 265 ? -33.435 3.758 51.563 1.00 61.69 265 THR A N 1
ATOM 2079 C CA . THR A 1 265 ? -34.848 4.132 51.737 1.00 61.69 265 THR A CA 1
ATOM 2080 C C . THR A 1 265 ? -35.700 3.026 52.381 1.00 61.69 265 THR A C 1
ATOM 2082 O O . THR A 1 265 ? -36.788 3.303 52.874 1.00 61.69 265 THR A O 1
ATOM 2085 N N . GLU A 1 266 ? -35.226 1.774 52.445 1.00 58.53 266 GLU A N 1
ATOM 2086 C CA . GLU A 1 266 ? -36.100 0.624 52.757 1.00 58.53 266 GLU A CA 1
ATOM 2087 C C . GLU A 1 266 ? -36.166 0.176 54.234 1.00 58.53 266 GLU A C 1
ATOM 2089 O O . GLU A 1 266 ? -36.976 -0.687 54.560 1.00 58.53 266 GLU A O 1
ATOM 2094 N N . TYR A 1 267 ? -35.405 0.755 55.171 1.00 52.22 267 TYR A N 1
ATOM 2095 C CA . TYR A 1 267 ? -35.413 0.293 56.575 1.00 52.22 267 TYR A CA 1
ATOM 2096 C C . TYR A 1 267 ? -35.561 1.429 57.603 1.00 52.22 267 TYR A C 1
ATOM 2098 O O . TYR A 1 267 ? -34.683 1.689 58.419 1.00 52.22 267 TYR A O 1
ATOM 2106 N N . SER A 1 268 ? -36.729 2.078 57.607 1.00 53.03 268 SER A N 1
ATOM 2107 C CA . SER A 1 268 ? -37.271 2.773 58.792 1.00 53.03 268 SER A CA 1
ATOM 2108 C C . SER A 1 268 ? -38.760 2.443 59.005 1.00 53.03 268 SER A C 1
ATOM 2110 O O . SER A 1 268 ? -39.551 3.240 59.502 1.00 53.03 268 SER A O 1
ATOM 2112 N N . SER A 1 269 ? -39.183 1.236 58.620 1.00 54.94 269 SER A N 1
ATOM 2113 C CA . SER A 1 269 ? -40.536 0.710 58.848 1.00 54.94 269 SER A CA 1
ATOM 2114 C C . SER A 1 269 ? -40.589 -0.084 60.159 1.00 54.94 269 SER A C 1
ATOM 2116 O O . SER A 1 269 ? -40.851 -1.281 60.206 1.00 54.94 269 SER A O 1
ATOM 2118 N N . GLY A 1 270 ? -40.302 0.612 61.257 1.00 54.72 270 GLY A N 1
ATOM 2119 C CA . GLY A 1 270 ? -40.358 0.080 62.617 1.00 54.72 270 GLY A CA 1
ATOM 2120 C C . GLY A 1 270 ? -41.188 0.953 63.549 1.00 54.72 270 GLY A C 1
ATOM 2121 O O . GLY A 1 270 ? -40.775 1.175 64.679 1.00 54.72 270 GLY A O 1
ATOM 2122 N N . ASN A 1 271 ? -42.322 1.498 63.099 1.00 53.09 271 ASN A N 1
ATOM 2123 C CA . ASN A 1 271 ? -43.283 2.107 64.016 1.00 53.09 271 ASN A CA 1
ATOM 2124 C C . ASN A 1 271 ? -44.718 1.887 63.525 1.00 53.09 271 ASN A C 1
ATOM 2126 O O . ASN A 1 271 ? -45.170 2.482 62.549 1.00 53.09 271 ASN A O 1
ATOM 2130 N N . ALA A 1 272 ? -45.417 0.977 64.200 1.00 57.16 272 ALA A N 1
ATOM 2131 C CA . ALA A 1 272 ? -46.827 0.703 63.994 1.00 57.16 272 ALA A CA 1
ATOM 2132 C C . ALA A 1 272 ? -47.646 1.876 64.550 1.00 57.16 272 ALA A C 1
ATOM 2134 O O . ALA A 1 272 ? -47.892 1.968 65.749 1.00 57.16 272 ALA A O 1
ATOM 2135 N N . GLY A 1 273 ? -48.055 2.792 63.678 1.00 52.53 273 GLY A N 1
ATOM 2136 C CA . GLY A 1 273 ? -48.902 3.917 64.051 1.00 52.53 273 GLY A CA 1
ATOM 2137 C C . GLY A 1 273 ? -49.541 4.520 62.815 1.00 52.53 273 GLY A C 1
ATOM 2138 O O . GLY A 1 273 ? -48.875 5.137 61.995 1.00 52.53 273 GLY A O 1
ATOM 2139 N N . SER A 1 274 ? -50.840 4.291 62.672 1.00 54.91 274 SER A N 1
ATOM 2140 C CA . SER A 1 274 ? -51.681 4.765 61.583 1.00 54.91 274 SER A CA 1
ATOM 2141 C C . SER A 1 274 ? -51.607 6.283 61.393 1.00 54.91 274 SER A C 1
ATOM 2143 O O . SER A 1 274 ? -52.224 7.027 62.146 1.00 54.91 274 SER A O 1
ATOM 2145 N N . THR A 1 275 ? -50.946 6.731 60.336 1.00 55.09 275 THR A N 1
ATOM 2146 C CA . THR A 1 275 ? -51.243 7.997 59.652 1.00 55.09 275 THR A CA 1
ATOM 2147 C C . THR A 1 275 ? -50.656 7.890 58.261 1.00 55.09 275 THR A C 1
ATOM 2149 O O . THR A 1 275 ? -49.455 7.681 58.132 1.00 55.09 275 THR A O 1
ATOM 2152 N N . SER A 1 276 ? -51.507 7.990 57.241 1.00 60.47 276 SER A N 1
ATOM 2153 C CA . SER A 1 276 ? -51.133 8.001 55.829 1.00 60.47 276 SER A CA 1
ATOM 2154 C C . SER A 1 276 ? -50.037 9.045 55.591 1.00 60.47 276 SER A C 1
ATOM 2156 O O . SER A 1 276 ? -50.339 10.240 55.649 1.00 60.47 276 SER A O 1
ATOM 2158 N N . PRO A 1 277 ? -48.779 8.643 55.352 1.00 54.31 277 PRO A N 1
ATOM 2159 C CA . PRO A 1 277 ? -47.751 9.592 55.004 1.00 54.31 277 PRO A CA 1
ATOM 2160 C C . PRO A 1 277 ? -47.917 9.862 53.514 1.00 54.31 277 PRO A C 1
ATOM 2162 O O . PRO A 1 277 ? -47.763 8.968 52.685 1.00 54.31 277 PRO A O 1
ATOM 2165 N N . SER A 1 278 ? -48.270 11.095 53.168 1.00 57.69 278 SER A N 1
ATOM 2166 C CA . SER A 1 278 ? -47.947 11.621 51.850 1.00 57.69 278 SER A CA 1
ATOM 2167 C C . SER A 1 278 ? -46.426 11.559 51.728 1.00 57.69 278 SER A C 1
ATOM 2169 O O . SER A 1 278 ? -45.728 12.385 52.318 1.00 57.69 278 SER A O 1
ATOM 2171 N N . GLU A 1 279 ? -45.933 10.519 51.061 1.00 58.56 279 GLU A N 1
ATOM 2172 C CA . GLU A 1 279 ? -44.544 10.342 50.650 1.00 58.56 279 GLU A CA 1
ATOM 2173 C C . GLU A 1 279 ? -44.167 11.539 49.773 1.00 58.56 279 GLU A C 1
ATOM 2175 O O . GLU A 1 279 ? -44.349 11.546 48.558 1.00 58.56 279 GLU A O 1
ATOM 2180 N N . VAL A 1 280 ? -43.698 12.609 50.411 1.00 61.12 280 VAL A N 1
ATOM 2181 C CA . VAL A 1 280 ? -42.953 13.666 49.737 1.00 61.12 280 VAL A CA 1
ATOM 2182 C C . VAL A 1 280 ? -41.563 13.082 49.538 1.00 61.12 280 VAL A C 1
ATOM 2184 O O . VAL A 1 280 ? -40.650 13.328 50.322 1.00 61.12 280 VAL A O 1
ATOM 2187 N N . VAL A 1 281 ? -41.442 12.197 48.548 1.00 59.09 281 VAL A N 1
ATOM 2188 C CA . VAL A 1 281 ? -40.138 11.828 48.008 1.00 59.09 281 VAL A CA 1
ATOM 2189 C C . VAL A 1 281 ? -39.552 13.132 47.488 1.00 59.09 281 VAL A C 1
ATOM 2191 O O . VAL A 1 281 ? -40.166 13.810 46.665 1.00 59.09 281 VAL A O 1
ATOM 2194 N N . ASP A 1 282 ? -38.430 13.541 48.065 1.00 68.69 282 ASP A N 1
ATOM 2195 C CA . ASP A 1 282 ? -37.783 14.802 47.741 1.00 68.69 282 ASP A CA 1
ATOM 2196 C C . ASP A 1 282 ? -37.410 14.760 46.247 1.00 68.69 282 ASP A C 1
ATOM 2198 O O . ASP A 1 282 ? -36.541 13.983 45.845 1.00 68.69 282 ASP A O 1
ATOM 2202 N N . GLU A 1 283 ? -38.104 15.535 45.401 1.00 78.62 283 GLU A N 1
ATOM 2203 C CA . GLU A 1 283 ? -37.973 15.520 43.927 1.00 78.62 283 GLU A CA 1
ATOM 2204 C C . GLU A 1 283 ? -36.505 15.674 43.471 1.00 78.62 283 GLU A C 1
ATOM 2206 O O . GLU A 1 283 ? -36.099 15.230 42.392 1.00 78.62 283 GLU A O 1
ATOM 2211 N N . SER A 1 284 ? -35.679 16.268 44.338 1.00 78.31 284 SER A N 1
ATOM 2212 C CA . SER A 1 284 ? -34.230 16.402 44.197 1.00 78.31 284 SER A CA 1
ATOM 2213 C C . SER A 1 284 ? -33.494 15.051 44.114 1.00 78.31 284 SER A C 1
ATOM 2215 O O . SER A 1 284 ? -32.573 14.885 43.303 1.00 78.31 284 SER A O 1
ATOM 2217 N N . GLU A 1 285 ? -33.896 14.054 44.907 1.00 76.19 285 GLU A N 1
ATOM 2218 C CA . GLU A 1 285 ? -33.238 12.747 44.929 1.00 76.19 285 GLU A CA 1
ATOM 2219 C C . GLU A 1 285 ? -33.565 11.940 43.673 1.00 76.19 285 GLU A C 1
ATOM 2221 O O . GLU A 1 285 ? -32.650 11.363 43.062 1.00 76.19 285 GLU A O 1
ATOM 2226 N N . GLU A 1 286 ? -34.826 11.983 43.232 1.00 77.38 286 GLU A N 1
ATOM 2227 C CA . GLU A 1 286 ? -35.278 11.357 41.987 1.00 77.38 286 GLU A CA 1
ATOM 2228 C C . GLU A 1 286 ? -34.557 11.939 40.767 1.00 77.38 286 GLU A C 1
ATOM 2230 O O . GLU A 1 286 ? -34.065 11.181 39.924 1.00 77.38 286 GLU A O 1
ATOM 2235 N N . ALA A 1 287 ? -34.396 13.267 40.708 1.00 80.19 287 ALA A N 1
ATOM 2236 C CA . ALA A 1 287 ? -33.635 13.938 39.654 1.00 80.19 287 ALA A CA 1
ATOM 2237 C C . ALA A 1 287 ? -32.157 13.505 39.624 1.00 80.19 287 ALA A C 1
ATOM 2239 O O . ALA A 1 287 ? -31.551 13.378 38.557 1.00 80.19 287 ALA A O 1
ATOM 2240 N N . SER A 1 288 ? -31.556 13.216 40.784 1.00 81.31 288 SER A N 1
ATOM 2241 C CA . SER A 1 288 ? -30.186 12.696 40.817 1.00 81.31 288 SER A CA 1
ATOM 2242 C C . SER A 1 288 ? -30.106 11.259 40.283 1.00 81.31 288 SER A C 1
ATOM 2244 O O . SER A 1 288 ? -29.186 10.917 39.541 1.00 81.31 288 SER A O 1
ATOM 2246 N N . ILE A 1 289 ? -31.084 10.412 40.621 1.00 78.62 289 ILE A N 1
ATOM 2247 C CA . ILE A 1 289 ? -31.137 9.006 40.202 1.00 78.62 289 ILE A CA 1
ATOM 2248 C C . ILE A 1 289 ? -31.320 8.903 38.683 1.00 78.62 289 ILE A C 1
ATOM 2250 O O . ILE A 1 289 ? -30.665 8.074 38.042 1.00 78.62 289 ILE A O 1
ATOM 2254 N N . THR A 1 290 ? -32.178 9.738 38.090 1.00 85.25 290 THR A N 1
ATOM 2255 C CA . THR A 1 290 ? -32.368 9.789 36.632 1.00 85.25 290 THR A CA 1
ATOM 2256 C C . THR A 1 290 ? -31.089 10.222 35.919 1.00 85.25 290 THR A C 1
ATOM 2258 O O . THR A 1 290 ? -30.680 9.545 34.973 1.00 85.25 290 THR A O 1
ATOM 2261 N N . HIS A 1 291 ? -30.385 11.234 36.438 1.00 86.75 291 HIS A N 1
ATOM 2262 C CA . HIS A 1 291 ? -29.099 11.679 35.896 1.00 86.75 291 HIS A CA 1
ATOM 2263 C C . HIS A 1 291 ? -28.043 10.556 35.872 1.00 86.75 291 HIS A C 1
ATOM 2265 O O . HIS A 1 291 ? -27.396 10.325 34.847 1.00 86.75 291 HIS A O 1
ATOM 2271 N N . TYR A 1 292 ? -27.908 9.783 36.957 1.00 81.38 292 TYR A N 1
ATOM 2272 C CA . TYR A 1 292 ? -26.987 8.638 36.993 1.00 81.38 292 TYR A CA 1
ATOM 2273 C C . TYR A 1 292 ? -27.353 7.549 35.977 1.00 81.38 292 TYR A C 1
ATOM 2275 O O . TYR A 1 292 ? -26.471 6.991 35.319 1.00 81.38 292 TYR A O 1
ATOM 2283 N N . LYS A 1 293 ? -28.648 7.254 35.813 1.00 86.31 293 LYS A N 1
ATOM 2284 C CA . LYS A 1 293 ? -29.130 6.268 34.831 1.00 86.31 293 LYS A CA 1
ATOM 2285 C C . LYS A 1 293 ? -28.852 6.705 33.392 1.00 86.31 293 LYS A C 1
ATOM 2287 O O . LYS A 1 293 ? -28.507 5.863 32.562 1.00 86.31 293 LYS A O 1
ATOM 2292 N N . GLU A 1 294 ? -29.002 7.991 33.084 1.00 92.25 294 GLU A N 1
ATOM 2293 C CA . GLU A 1 294 ? -28.666 8.541 31.766 1.00 92.25 294 GLU A CA 1
ATOM 2294 C C . GLU A 1 294 ? -27.163 8.488 31.500 1.00 92.25 294 GLU A C 1
ATOM 2296 O O . GLU A 1 294 ? -26.750 8.005 30.445 1.00 92.25 294 GLU A O 1
ATOM 2301 N N . ARG A 1 295 ? -26.336 8.868 32.481 1.00 89.06 295 ARG A N 1
ATOM 2302 C CA . ARG A 1 295 ? -24.877 8.805 32.345 1.00 89.06 295 ARG A CA 1
ATOM 2303 C C . ARG A 1 295 ? -24.367 7.378 32.122 1.00 89.06 295 ARG A C 1
ATOM 2305 O O . ARG A 1 295 ? -23.457 7.165 31.324 1.00 89.06 295 ARG A O 1
ATOM 2312 N N . ILE A 1 296 ? -24.967 6.385 32.784 1.00 85.50 296 ILE A N 1
ATOM 2313 C CA . ILE A 1 296 ? -24.645 4.968 32.552 1.00 85.50 296 ILE A CA 1
ATOM 2314 C C . ILE A 1 296 ? -25.003 4.551 31.118 1.00 85.50 296 ILE A C 1
ATOM 2316 O O . ILE A 1 296 ? -24.179 3.905 30.470 1.00 85.50 296 ILE A O 1
ATOM 2320 N N . ARG A 1 297 ? -26.179 4.945 30.604 1.00 93.00 297 ARG A N 1
ATOM 2321 C CA . ARG A 1 297 ? -26.572 4.680 29.207 1.00 93.00 297 ARG A CA 1
ATOM 2322 C C . ARG A 1 297 ? -25.593 5.306 28.211 1.00 93.00 297 ARG A C 1
ATOM 2324 O O . ARG A 1 297 ? -25.136 4.620 27.302 1.00 93.00 297 ARG A O 1
ATOM 2331 N N . GLU A 1 298 ? -25.193 6.558 28.431 1.00 92.06 298 GLU A N 1
ATOM 2332 C CA . GLU A 1 298 ? -24.203 7.246 27.591 1.00 92.06 298 GLU A CA 1
ATOM 2333 C C . GLU A 1 298 ? -22.856 6.495 27.561 1.00 92.06 298 GLU A C 1
ATOM 2335 O O . GLU A 1 298 ? -22.252 6.312 26.499 1.00 92.06 298 GLU A O 1
ATOM 2340 N N . LEU A 1 299 ? -22.391 6.000 28.715 1.00 82.06 299 LEU A N 1
ATOM 2341 C CA . LEU A 1 299 ? -21.174 5.188 28.796 1.00 82.06 299 LEU A CA 1
ATOM 2342 C C . LEU A 1 299 ? -21.321 3.846 28.070 1.00 82.06 299 LEU A C 1
ATOM 2344 O O . LEU A 1 299 ? -20.378 3.405 27.415 1.00 82.06 299 LEU A O 1
ATOM 2348 N N . GLU A 1 300 ? -22.478 3.191 28.153 1.00 85.94 300 GLU A N 1
ATOM 2349 C CA . GLU A 1 300 ? -22.745 1.941 27.433 1.00 85.94 300 GLU A CA 1
ATOM 2350 C C . GLU A 1 300 ? -22.732 2.125 25.914 1.00 85.94 300 GLU A C 1
ATOM 2352 O O . GLU A 1 300 ? -22.102 1.328 25.213 1.00 85.94 300 GLU A O 1
ATOM 2357 N N . ASP A 1 301 ? -23.337 3.197 25.407 1.00 91.69 301 ASP A N 1
ATOM 2358 C CA . ASP A 1 301 ? -23.304 3.535 23.982 1.00 91.69 301 ASP A CA 1
ATOM 2359 C C . ASP A 1 301 ? -21.884 3.880 23.522 1.00 91.69 301 ASP A C 1
ATOM 2361 O O . ASP A 1 301 ? -21.421 3.418 22.472 1.00 91.69 301 ASP A O 1
ATOM 2365 N N . LYS A 1 302 ? -21.126 4.609 24.350 1.00 87.94 302 LYS A N 1
ATOM 2366 C CA . LYS A 1 302 ? -19.712 4.897 24.087 1.00 87.94 302 LYS A CA 1
ATOM 2367 C C . LYS A 1 302 ? -18.886 3.611 24.001 1.00 87.94 302 LYS A C 1
ATOM 2369 O O . LYS A 1 302 ? -18.114 3.456 23.052 1.00 87.94 302 LYS A O 1
ATOM 2374 N N . LEU A 1 303 ? -19.076 2.668 24.927 1.00 82.50 303 LEU A N 1
ATOM 2375 C CA . LEU A 1 303 ? -18.411 1.359 24.918 1.00 82.50 303 LEU A CA 1
ATOM 2376 C C . LEU A 1 303 ? -18.812 0.518 23.695 1.00 82.50 303 LEU A C 1
ATOM 2378 O O . LEU A 1 303 ? -17.945 -0.098 23.074 1.00 82.50 303 LEU A O 1
ATOM 2382 N N . ARG A 1 304 ? -20.092 0.539 23.301 1.00 90.88 304 ARG A N 1
ATOM 2383 C CA . ARG A 1 304 ? -20.588 -0.144 22.096 1.00 90.88 304 ARG A CA 1
ATOM 2384 C C . ARG A 1 304 ? -19.935 0.410 20.830 1.00 90.88 304 ARG A C 1
ATOM 2386 O O . ARG A 1 304 ? -19.398 -0.357 20.035 1.00 90.88 304 ARG A O 1
ATOM 2393 N N . SER A 1 305 ? -19.872 1.736 20.698 1.00 88.00 305 SER A N 1
ATOM 2394 C CA . SER A 1 305 ? -19.230 2.399 19.554 1.00 88.00 305 SER A CA 1
ATOM 2395 C C . SER A 1 305 ? -17.727 2.094 19.449 1.00 88.00 305 SER A C 1
ATOM 2397 O O . SER A 1 305 ? -17.180 1.990 18.349 1.00 88.00 305 SER A O 1
ATOM 2399 N N . LEU A 1 306 ? -17.042 1.928 20.589 1.00 81.19 306 LEU A N 1
ATOM 2400 C CA . LEU A 1 306 ? -15.634 1.529 20.635 1.00 81.19 306 LEU A CA 1
ATOM 2401 C C . LEU A 1 306 ? -15.447 0.070 20.198 1.00 81.19 306 LEU A C 1
ATOM 2403 O O . LEU A 1 306 ? -14.502 -0.225 19.468 1.00 81.19 306 LEU A O 1
ATOM 2407 N N . GLY A 1 307 ? -16.361 -0.822 20.590 1.00 79.69 307 GLY A N 1
ATOM 2408 C CA . GLY A 1 307 ? -16.363 -2.222 20.158 1.00 79.69 307 GLY A CA 1
ATOM 2409 C C . GLY A 1 307 ? -16.613 -2.385 18.657 1.00 79.69 307 GLY A C 1
ATOM 2410 O O . GLY A 1 307 ? -15.894 -3.124 17.985 1.00 79.69 307 GLY A O 1
ATOM 2411 N N . GLU A 1 308 ? -17.574 -1.645 18.100 1.00 86.00 308 GLU A N 1
ATOM 2412 C CA . GLU A 1 308 ? -17.893 -1.700 16.667 1.00 86.00 308 GLU A CA 1
ATOM 2413 C C . GLU A 1 308 ? -16.724 -1.240 15.793 1.00 86.00 308 GLU A C 1
ATOM 2415 O O . GLU A 1 308 ? -16.426 -1.881 14.787 1.00 86.00 308 GLU A O 1
ATOM 2420 N N . LYS A 1 309 ? -15.992 -0.193 16.200 1.00 75.88 309 LYS A N 1
ATOM 2421 C CA . LYS A 1 309 ? -14.808 0.293 15.466 1.00 75.88 309 LYS A CA 1
ATOM 2422 C C . LYS A 1 309 ? -13.696 -0.754 15.343 1.00 75.88 309 LYS A C 1
ATOM 2424 O O . LYS A 1 309 ? -12.956 -0.714 14.364 1.00 75.88 309 LYS A O 1
ATOM 2429 N N . ASN A 1 310 ? -13.592 -1.691 16.287 1.00 71.19 310 ASN A N 1
ATOM 2430 C CA . ASN A 1 310 ? -12.621 -2.787 16.225 1.00 71.19 310 ASN A CA 1
ATOM 2431 C C . ASN A 1 310 ? -13.098 -3.983 15.384 1.00 71.19 310 ASN A C 1
ATOM 2433 O O . ASN A 1 310 ? -12.258 -4.721 14.872 1.00 71.19 310 ASN A O 1
ATOM 2437 N N . ASN A 1 311 ? -14.413 -4.163 15.219 1.00 76.31 311 ASN A N 1
ATOM 2438 C CA . ASN A 1 311 ? -15.007 -5.284 14.481 1.00 76.31 311 ASN A CA 1
ATOM 2439 C C . ASN A 1 311 ? -15.417 -4.950 13.042 1.00 76.31 311 ASN A C 1
ATOM 2441 O O . ASN A 1 311 ? -15.841 -5.848 12.315 1.00 76.31 311 ASN A O 1
ATOM 2445 N N . GLN A 1 312 ? -15.287 -3.695 12.602 1.00 67.88 312 GLN A N 1
ATOM 2446 C CA . GLN A 1 312 ? -15.451 -3.387 11.185 1.00 67.88 312 GLN A CA 1
ATOM 2447 C C . GLN A 1 312 ? -14.412 -4.191 10.387 1.00 67.88 312 GLN A C 1
ATOM 2449 O O . GLN A 1 312 ? -13.211 -4.061 10.660 1.00 67.88 312 GLN A O 1
ATOM 2454 N N . PRO A 1 313 ? -14.835 -5.038 9.426 1.00 67.81 313 PRO A N 1
ATOM 2455 C CA . PRO A 1 313 ? -13.904 -5.786 8.600 1.00 67.81 313 PRO A CA 1
ATOM 2456 C C . PRO A 1 313 ? -12.962 -4.772 7.965 1.00 67.81 313 PRO A C 1
ATOM 2458 O O . PRO A 1 313 ? -13.415 -3.829 7.311 1.00 67.81 313 PRO A O 1
ATOM 2461 N N . LYS A 1 314 ? -11.651 -4.925 8.214 1.00 67.38 314 LYS A N 1
ATOM 2462 C CA . LYS A 1 314 ? -10.636 -4.069 7.588 1.00 67.38 314 LYS A CA 1
ATOM 2463 C C . LYS A 1 314 ? -10.991 -4.020 6.107 1.00 67.38 314 LYS A C 1
ATOM 2465 O O . LYS A 1 314 ? -11.094 -5.106 5.530 1.00 67.38 314 LYS A O 1
ATOM 2470 N N . PRO A 1 315 ? -11.224 -2.832 5.514 1.00 60.56 315 PRO A N 1
ATOM 2471 C CA . PRO A 1 315 ? -11.602 -2.758 4.117 1.00 60.56 315 PRO A CA 1
ATOM 2472 C C . PRO A 1 315 ? -10.536 -3.537 3.361 1.00 60.56 315 PRO A C 1
ATOM 2474 O O . PRO A 1 315 ? -9.348 -3.197 3.439 1.00 60.56 315 PRO A O 1
ATOM 2477 N N . SER A 1 316 ? -10.945 -4.656 2.749 1.00 57.84 316 SER A N 1
ATOM 2478 C CA . SER A 1 316 ? -10.057 -5.461 1.916 1.00 57.84 316 SER A CA 1
ATOM 2479 C C . SER A 1 316 ? -9.345 -4.480 1.001 1.00 57.84 316 SER A C 1
ATOM 2481 O O . SER A 1 316 ? -10.036 -3.574 0.525 1.00 57.84 316 SER A O 1
ATOM 2483 N N . PRO A 1 317 ? -8.019 -4.584 0.797 1.00 61.31 317 PRO A N 1
ATOM 2484 C CA . PRO A 1 317 ? -7.300 -3.646 -0.047 1.00 61.31 317 PRO A CA 1
ATOM 2485 C C . PRO A 1 317 ? -7.980 -3.667 -1.411 1.00 61.31 317 PRO A C 1
ATOM 2487 O O . PRO A 1 317 ? -7.773 -4.587 -2.202 1.00 61.31 317 PRO A O 1
ATOM 2490 N N . THR A 1 318 ? -8.865 -2.698 -1.641 1.00 54.41 318 THR A N 1
ATOM 2491 C CA . THR A 1 318 ? -9.613 -2.568 -2.871 1.00 54.41 318 THR A CA 1
ATOM 2492 C C . THR A 1 318 ? -8.532 -2.314 -3.878 1.00 54.41 318 THR A C 1
ATOM 2494 O O . THR A 1 318 ? -7.815 -1.312 -3.826 1.00 54.41 318 THR A O 1
ATOM 2497 N N . THR A 1 319 ? -8.312 -3.326 -4.704 1.00 54.19 319 THR A N 1
ATOM 2498 C CA . THR A 1 319 ? -7.363 -3.278 -5.791 1.00 54.19 319 THR A CA 1
ATOM 2499 C C . THR A 1 319 ? -7.927 -2.195 -6.687 1.00 54.19 319 THR A C 1
ATOM 2501 O O . THR A 1 319 ? -8.870 -2.428 -7.435 1.00 54.19 319 THR A O 1
ATOM 2504 N N . SER A 1 320 ? -7.455 -0.965 -6.488 1.00 47.25 320 SER A N 1
ATOM 2505 C CA . SER A 1 320 ? -7.759 0.158 -7.351 1.00 47.25 320 SER A CA 1
ATOM 2506 C C . SER A 1 320 ? -7.158 -0.225 -8.689 1.00 47.25 320 SER A C 1
ATOM 2508 O O . SER A 1 320 ? -5.960 -0.062 -8.933 1.00 47.25 320 SER A O 1
ATOM 2510 N N . VAL A 1 321 ? -7.979 -0.885 -9.504 1.00 55.34 321 VAL A N 1
ATOM 2511 C CA . VAL A 1 321 ? -7.729 -1.101 -10.915 1.00 55.34 321 VAL A CA 1
ATOM 2512 C C . VAL A 1 321 ? -7.741 0.303 -11.491 1.00 55.34 321 VAL A C 1
ATOM 2514 O O . VAL A 1 321 ? -8.784 0.849 -11.835 1.00 55.34 321 VAL A O 1
ATOM 2517 N N . LEU A 1 322 ? -6.562 0.923 -11.482 1.00 51.38 322 LEU A N 1
ATOM 2518 C CA . LEU A 1 322 ? -6.247 2.118 -12.238 1.00 51.38 322 LEU A CA 1
ATOM 2519 C C . LEU A 1 322 ? -6.656 1.825 -13.678 1.00 51.38 322 LEU A C 1
ATOM 2521 O O . LEU A 1 322 ? -5.950 1.129 -14.409 1.00 51.38 322 LEU A O 1
ATOM 2525 N N . GLY A 1 323 ? -7.841 2.310 -14.045 1.00 49.44 323 GLY A N 1
ATOM 2526 C CA . GLY A 1 323 ? -8.320 2.330 -15.410 1.00 49.44 323 GLY A CA 1
ATOM 2527 C C . GLY A 1 323 ? -7.332 3.140 -16.231 1.00 49.44 323 GLY A C 1
ATOM 2528 O O . GLY A 1 323 ? -7.370 4.368 -16.234 1.00 49.44 323 GLY A O 1
ATOM 2529 N N . PHE A 1 324 ? -6.419 2.444 -16.903 1.00 48.53 324 PHE A N 1
ATOM 2530 C CA . PHE A 1 324 ? -5.638 3.004 -17.991 1.00 48.53 324 PHE A CA 1
ATOM 2531 C C . PHE A 1 324 ? -6.617 3.302 -19.125 1.00 48.53 324 PHE A C 1
ATOM 2533 O O . PHE A 1 324 ? -6.920 2.450 -19.959 1.00 48.53 324 PHE A O 1
ATOM 2540 N N . GLY A 1 325 ? -7.166 4.516 -19.098 1.00 57.91 325 GLY A N 1
ATOM 2541 C CA . GLY A 1 325 ? -7.921 5.080 -20.199 1.00 57.91 325 GLY A CA 1
ATOM 2542 C C . GLY A 1 325 ? -7.054 5.073 -21.452 1.00 57.91 325 GLY A C 1
ATOM 2543 O O . GLY A 1 325 ? -5.997 5.702 -21.499 1.00 57.91 325 GLY A O 1
ATOM 2544 N N . ALA A 1 326 ? -7.503 4.328 -22.457 1.00 54.72 326 ALA A N 1
ATOM 2545 C CA . ALA A 1 326 ? -6.970 4.379 -23.803 1.00 54.72 326 ALA A CA 1
ATOM 2546 C C . ALA A 1 326 ? -7.297 5.755 -24.407 1.00 54.72 326 ALA A C 1
ATOM 2548 O O . ALA A 1 326 ? -8.442 6.020 -24.769 1.00 54.72 326 ALA A O 1
ATOM 2549 N N . MET A 1 327 ? -6.298 6.633 -24.500 1.00 54.56 327 MET A N 1
ATOM 2550 C CA . MET A 1 327 ? -6.357 7.793 -25.388 1.00 54.56 327 MET A CA 1
ATOM 2551 C C . MET A 1 327 ? -6.014 7.324 -26.804 1.00 54.56 327 MET A C 1
ATOM 2553 O O . MET A 1 327 ? -4.938 6.768 -27.034 1.00 54.56 327 MET A O 1
ATOM 2557 N N . LYS A 1 328 ? -6.994 7.482 -27.696 1.00 57.81 328 LYS A N 1
ATOM 2558 C CA . LYS A 1 328 ? -6.892 7.313 -29.148 1.00 57.81 328 LYS A CA 1
ATOM 2559 C C . LYS A 1 328 ? -6.275 8.549 -29.788 1.00 57.81 328 LYS A C 1
ATOM 2561 O O . LYS A 1 328 ? -6.519 9.651 -29.250 1.00 57.81 328 LYS A O 1
#

Radius of gyration: 51.74 Å; chains: 1; bounding box: 95×101×164 Å

pLDDT: mean 71.97, std 19.0, range [32.19, 98.44]

Organism: Perkinsus olseni (NCBI:txid32597)

Secondary structure (DSSP, 8-state):
--------TTHHHHHHHHHTS-HHHHHHHHHHTT----S-HHHHHHHHHHHHHHHHHHS----------------------------PPP---------------------------------HHHHHHHHHHHTT---HHHHHHHHHHHTT---HHHHHHHHHHHHHHHHTTT----HHHHHHHHHHHHHHTT---HHHHHHHHHHHHHHTT-----HHHHHHHHHHHHHHHHHHHHHHHHHHHHHHHHHHHHHHHHHHHHHTSS----------------HHHHHHHHHHHHHHHHHHHHHHHHHHHHHSPP--------------

Sequence (328 aa):
FVFMMSEPANSEEGREKYTALKLKELQNLCKEKGLQVIGRKDVLISRLVEYDAANAAEEVTPDVDGKKDTSSSSPRKISTGVSGSPRKSVVEAGAQQVTPGKTIISTTVDAEATKVSPTAEKSEEQRRLERAKRFGTETVEDKKLERALRFGMVSKETEEAKMKARAERFASAQDTENPDEEAARKLKRAQRFGMVTADTEAEKKRLRSIRFGVSVMSTEEKMERLANKYLKLRGQYDTLERNYADSQREKRELLKQLSSKTNGTEYSSGNAGSTSPSEVVDESEEASITHYKERIRELEDKLRSLGEKNNQPKPSPTTSVLGFGAMK

Foldseek 3Di:
DDPPPPDPPPLPVLLVVQVPDDLVVLLVVCVVVVHDSDDDSVVSSVVSSVSVVVVVVVVPDDDDDDDDDDDDDDDDDDDDDDDDDDDDDDDDDDDDDDDDDDDDDDDDDDDDDDDDDDDDDDDVVVVVVVVCVVVVPDDPVVVVVVVCVVVVPDDVVVVVVVVVVVCVVPVVPPDPPPPVVVVVVVVVVCVVVVVDDPVNVVVVVVVVCVVVVVPPQDPVNVVVVVVVVVVVVVVVVVVLVVVLVVLVVVLVVLVVVLVVLVVVPPPPPPDPDDDDDPPPPPVVSVVVNVVSVVSNVVSVVVNVVSVVVVPDDPPDPPPPPPPPDDDD

InterPro domains:
  IPR003034 SAP domain [PF02037] (18-52)
  IPR003034 SAP domain [PS50800] (18-52)
  IPR003034 SAP domain [SM00513] (18-52)
  IPR036361 SAP domain superfamily [G3DSA:1.10.720.30] (14-62)
  IPR036361 SAP domain superfamily [SSF68906] (17-53)
  IPR040746 THO1_MOS11, C-terminal domain [PF18592] (180-213)
  IPR052240 SAP domain-containing ribonucleoprotein [PTHR46551] (16-214)